Protein AF-J0JZV5-F1 (afdb_monomer)

pLDDT: mean 72.21, std 19.67, range [31.5, 96.5]

Radius of gyration: 32.38 Å; Cα contacts (8 Å, |Δi|>4): 146; chains: 1; bounding box: 65×42×89 Å

Organism: NCBI:txid992034

Mean predicted aligned error: 18.62 Å

Nearest PDB structures (foldseek):
  7ui9-assembly1_a  TM=7.003E-01  e=2.831E+00  Saccharomyces cerevisiae S288C
  7fik-assembly1_B  TM=2.482E-01  e=2.662E+00  Xenopus laevis

Foldseek 3Di:
DVVLLVDAQDWDQDDDDPQWTWIWHDHQFKIWIWTAGPVGNPDTDTDPLRIDGDDPPCSPDRDDPVVVPDPVVNVVSVVVRVVCVVVVVVVVVVVVVVVVVVVVVVVVVVVPDDDDLCPVLVVLVVVLVVLVVVQVVVCVVDVPDQRPRDRPSVVVVVVSVVVVVVVVVVVVVVVVPDDDDDDDPPPPPVVVVVVVVVVVVVVVVSVVPDDDDDDPDDDDPPPDPPPDDDDDDDD

Solvent-accessible surface area (backbone atoms only — not comparable to full-atom values): 14487 Å² total; per-residue (Å²): 112,76,77,62,75,74,44,73,78,42,80,36,81,72,51,77,55,97,67,23,36,33,32,35,39,29,52,90,56,35,39,38,38,30,41,15,45,68,92,42,73,88,46,72,46,66,50,79,82,44,56,50,68,62,64,85,92,52,84,88,56,86,66,64,62,81,79,71,64,47,66,70,61,49,52,52,45,51,50,54,47,61,70,46,41,64,61,52,49,54,54,49,52,54,52,50,50,56,47,52,53,49,51,54,53,50,49,50,56,55,70,70,47,73,78,63,93,57,48,68,36,54,51,28,43,53,52,39,51,52,51,51,52,53,40,51,56,46,40,75,76,33,86,84,59,74,78,82,87,73,63,54,27,61,56,45,48,52,51,55,53,50,51,55,52,52,52,55,56,50,50,60,65,57,46,79,65,75,79,90,83,92,75,93,68,85,69,59,69,65,55,53,59,51,50,55,53,49,53,51,50,53,55,49,48,72,74,54,86,68,83,82,89,82,80,93,73,87,76,81,83,82,84,74,83,83,81,86,82,82,90,87,78,92,131

Secondary structure (DSSP, 8-state):
-GGGGTSTT-EEEEEEETTEEEEEEE-SSEEEEEEEETT-TT--B--GGGEEE--GGGTTS---HHHH--HHHHHHHHHHHHHTHHHHHHHHHHHHHHHHHHHHHHHHHHHHSPPPTTHHHHHHHHHHHHHHHHHHHHHHH-TT-------HHHHHHHHHHHHHHHHHHHHHHHTTSS-------SSHHHHHHHHHHHHHHHHHHHHTT--------------------------

Sequence (235 aa):
MNDLFFNEERDCKLLEYKGFVVNAYKTKYQVEFSLSPKDNPNIAYSPSNMVYKNDTGNMLSSYNFCGEIKFDGFLKRLDNAITKLPEKIKELENSIETTKENIAKYTRLVEQKPSYPRLEYLQALKWDHKTLIDDLAKMSKDRDYKPVFNPKSKEVLKNLNAEKRASLENESKEQGVKGSTKSHDEIEPATEQVIEKEIEKGAEIIYSKEVATTNNIDYYENEQEVEINKSRGRR

Structure (mmCIF, N/CA/C/O backbone):
data_AF-J0JZV5-F1
#
_entry.id   AF-J0JZV5-F1
#
loop_
_atom_site.group_PDB
_atom_site.id
_atom_site.type_symbol
_atom_site.label_atom_id
_atom_site.label_alt_id
_atom_site.label_comp_id
_atom_site.label_asym_id
_atom_site.label_entity_id
_atom_site.label_seq_id
_atom_site.pdbx_PDB_ins_code
_atom_site.Cartn_x
_atom_site.Cartn_y
_atom_site.Cartn_z
_atom_site.occupancy
_atom_site.B_iso_or_equiv
_atom_site.auth_seq_id
_atom_site.auth_comp_id
_atom_site.auth_asym_id
_atom_site.auth_atom_id
_atom_site.pdbx_PDB_model_num
ATOM 1 N N . MET A 1 1 ? 5.774 4.968 -33.614 1.00 51.12 1 MET A N 1
ATOM 2 C CA . MET A 1 1 ? 5.899 6.262 -32.905 1.00 51.12 1 MET A CA 1
ATOM 3 C C . MET A 1 1 ? 4.720 7.166 -33.230 1.00 51.12 1 MET A C 1
ATOM 5 O O . MET A 1 1 ? 4.006 7.490 -32.301 1.00 51.12 1 MET A O 1
ATOM 9 N N . ASN A 1 2 ? 4.448 7.497 -34.500 1.00 46.22 2 ASN A N 1
ATOM 10 C CA . ASN A 1 2 ? 3.378 8.447 -34.853 1.00 46.22 2 ASN A CA 1
ATOM 11 C C . ASN A 1 2 ? 1.971 8.034 -34.362 1.00 46.22 2 ASN A C 1
ATOM 13 O O . ASN A 1 2 ? 1.321 8.845 -33.716 1.00 46.22 2 ASN A O 1
ATOM 17 N N . ASP A 1 3 ? 1.547 6.773 -34.529 1.00 51.00 3 ASP A N 1
ATOM 18 C CA . ASP A 1 3 ? 0.222 6.299 -34.060 1.00 51.00 3 ASP A CA 1
ATOM 19 C C . ASP A 1 3 ? 0.061 6.241 -32.530 1.00 51.00 3 ASP A C 1
ATOM 21 O O . ASP A 1 3 ? -1.054 6.253 -32.011 1.00 51.00 3 ASP A O 1
ATOM 25 N N . LEU A 1 4 ? 1.177 6.213 -31.793 1.00 53.88 4 LEU A N 1
ATOM 26 C CA . LEU A 1 4 ? 1.205 6.116 -30.331 1.00 53.88 4 LEU A CA 1
ATOM 27 C C . LEU A 1 4 ? 0.725 7.407 -29.652 1.00 53.88 4 LEU A C 1
ATOM 29 O O . LEU A 1 4 ? 0.294 7.387 -28.505 1.00 53.88 4 LEU A O 1
ATOM 33 N N . PHE A 1 5 ? 0.834 8.540 -30.352 1.00 55.34 5 PHE A N 1
ATOM 34 C CA . PHE A 1 5 ? 0.578 9.861 -29.782 1.00 55.34 5 PHE A CA 1
ATOM 35 C C . PHE A 1 5 ? -0.740 10.493 -30.244 1.00 55.34 5 PHE A C 1
ATOM 37 O O . PHE A 1 5 ? -1.052 11.590 -29.778 1.00 55.34 5 PHE A O 1
ATOM 44 N N . PHE A 1 6 ? -1.520 9.812 -31.092 1.00 53.03 6 PHE A N 1
ATOM 45 C CA . PHE A 1 6 ? -2.872 10.236 -31.486 1.00 53.03 6 PHE A CA 1
ATOM 46 C C . PHE A 1 6 ? -3.958 9.782 -30.505 1.00 53.03 6 PHE A C 1
ATOM 48 O O . PHE A 1 6 ? -4.991 10.433 -30.398 1.00 53.03 6 PHE A O 1
ATOM 55 N N . ASN A 1 7 ? -3.727 8.686 -29.779 1.00 55.22 7 ASN A N 1
ATOM 56 C CA . ASN A 1 7 ? -4.687 8.133 -28.831 1.00 55.22 7 ASN A CA 1
ATOM 57 C C . ASN A 1 7 ? -4.339 8.591 -27.411 1.00 55.22 7 ASN A C 1
ATOM 59 O O . ASN A 1 7 ? -3.344 8.150 -26.842 1.00 55.22 7 ASN A O 1
ATOM 63 N N . GLU A 1 8 ? -5.139 9.493 -26.849 1.00 60.31 8 GLU A N 1
ATOM 64 C CA . GLU A 1 8 ? -5.064 9.824 -25.424 1.00 60.31 8 GLU A CA 1
ATOM 65 C C . GLU A 1 8 ? -5.679 8.681 -24.602 1.00 60.31 8 GLU A C 1
ATOM 67 O O . GLU A 1 8 ? -6.644 8.050 -25.038 1.00 60.31 8 GLU A O 1
ATOM 72 N N . GLU A 1 9 ? -5.080 8.383 -23.444 1.00 64.19 9 GLU A N 1
ATOM 73 C CA . GLU A 1 9 ? -5.616 7.458 -22.431 1.00 64.19 9 GLU A CA 1
ATOM 74 C C . GLU A 1 9 ? -5.764 5.993 -22.884 1.00 64.19 9 GLU A C 1
ATOM 76 O O . GLU A 1 9 ? -6.596 5.246 -22.370 1.00 64.19 9 GLU A O 1
ATOM 81 N N . ARG A 1 10 ? -4.937 5.539 -23.837 1.00 66.12 10 ARG A N 1
ATOM 82 C CA . ARG A 1 10 ? -4.873 4.122 -24.232 1.00 66.12 10 ARG A CA 1
ATOM 83 C C . ARG A 1 10 ? -3.457 3.572 -24.184 1.00 66.12 10 ARG A C 1
ATOM 85 O O . ARG A 1 10 ? -2.537 4.164 -24.748 1.00 66.12 10 ARG A O 1
ATOM 92 N N . ASP A 1 11 ? -3.323 2.393 -23.582 1.00 71.25 11 ASP A N 1
ATOM 93 C CA . ASP A 1 11 ? -2.106 1.593 -23.663 1.00 71.25 11 ASP A CA 1
ATOM 94 C C . ASP A 1 11 ? -1.889 1.111 -25.093 1.00 71.25 11 ASP A C 1
ATOM 96 O O . ASP A 1 11 ? -2.704 0.387 -25.671 1.00 71.25 11 ASP A O 1
ATOM 100 N N . CYS A 1 12 ? -0.764 1.517 -25.671 1.00 76.25 12 CYS A N 1
ATOM 101 C CA . CYS A 1 12 ? -0.381 1.130 -27.017 1.00 76.25 12 CYS A CA 1
ATOM 102 C C . CYS A 1 12 ? 0.911 0.311 -26.969 1.00 76.25 12 CYS A C 1
ATOM 104 O O . CYS A 1 12 ? 1.934 0.771 -26.456 1.00 76.25 12 CYS A O 1
ATOM 106 N N . LYS A 1 13 ? 0.886 -0.893 -27.555 1.00 82.88 13 LYS A N 1
ATOM 107 C CA . LYS A 1 13 ? 2.096 -1.698 -27.768 1.00 82.88 13 LYS A CA 1
ATOM 108 C C . LYS A 1 13 ? 3.010 -0.968 -28.753 1.00 82.88 13 LYS A C 1
ATOM 110 O O . LYS A 1 13 ? 2.645 -0.779 -29.912 1.00 82.88 13 LYS A O 1
ATOM 115 N N . LEU A 1 14 ? 4.196 -0.571 -28.298 1.00 81.44 14 LEU A N 1
ATOM 116 C CA . LEU A 1 14 ? 5.166 0.166 -29.106 1.00 81.44 14 LEU A CA 1
ATOM 117 C C . LEU A 1 14 ? 6.061 -0.786 -29.901 1.00 81.44 14 LEU A C 1
ATOM 119 O O . LEU A 1 14 ? 6.149 -0.679 -31.122 1.00 81.44 14 LEU A O 1
ATOM 123 N N . LEU A 1 15 ? 6.771 -1.674 -29.201 1.00 86.81 15 LEU A N 1
ATOM 124 C CA . LEU A 1 15 ? 7.768 -2.572 -29.786 1.00 86.81 15 LEU A CA 1
ATOM 125 C C . LEU A 1 15 ? 8.106 -3.731 -28.844 1.00 86.81 15 LEU A C 1
ATOM 127 O O . LEU A 1 15 ? 7.761 -3.714 -27.665 1.00 86.81 15 LEU A O 1
ATOM 131 N N . GLU A 1 16 ? 8.810 -4.730 -29.369 1.00 89.19 16 GLU A N 1
ATOM 132 C CA . GLU A 1 16 ? 9.442 -5.783 -28.572 1.00 89.19 16 GLU A CA 1
ATOM 133 C C . GLU A 1 16 ? 10.950 -5.524 -28.497 1.00 89.19 16 GLU A C 1
ATOM 135 O O . GLU A 1 16 ? 11.592 -5.286 -29.521 1.00 89.19 16 GLU A O 1
ATOM 140 N N . TYR A 1 17 ? 11.525 -5.559 -27.295 1.00 88.25 17 TYR A N 1
ATOM 141 C CA . TYR A 1 17 ? 12.947 -5.311 -27.066 1.00 88.25 17 TYR A CA 1
ATOM 142 C C . TYR A 1 17 ? 13.497 -6.230 -25.980 1.00 88.25 17 TYR A C 1
ATOM 144 O O . TYR A 1 17 ? 12.989 -6.256 -24.862 1.00 88.25 17 TYR A O 1
ATOM 152 N N . LYS A 1 18 ? 14.550 -6.991 -26.313 1.00 87.25 18 LYS A N 1
ATOM 153 C CA . LYS A 1 18 ? 15.258 -7.906 -25.395 1.00 87.25 18 LYS A CA 1
ATOM 154 C C . LYS A 1 18 ? 14.325 -8.805 -24.555 1.00 87.25 18 LYS A C 1
ATOM 156 O O . LYS A 1 18 ? 14.550 -8.996 -23.368 1.00 87.25 18 LYS A O 1
ATOM 161 N N . GLY A 1 19 ? 13.274 -9.352 -25.174 1.00 86.50 19 GLY A N 1
ATOM 162 C CA . GLY A 1 19 ? 12.312 -10.247 -24.508 1.00 86.50 19 GLY A CA 1
ATOM 163 C C . GLY A 1 19 ? 11.170 -9.545 -23.760 1.00 86.50 19 GLY A C 1
ATOM 164 O O . GLY A 1 19 ? 10.297 -10.219 -23.216 1.00 86.50 19 GLY A O 1
ATOM 165 N N . PHE A 1 20 ? 11.128 -8.211 -23.781 1.00 89.88 20 PHE A N 1
ATOM 166 C CA . PHE A 1 20 ? 10.047 -7.411 -23.212 1.00 89.88 20 PHE A CA 1
ATOM 167 C C . PHE A 1 20 ? 9.168 -6.805 -24.302 1.00 89.88 20 PHE A C 1
ATOM 169 O O . PHE A 1 20 ? 9.652 -6.339 -25.334 1.00 89.88 20 PHE A O 1
ATOM 176 N N . VAL A 1 21 ? 7.866 -6.776 -24.049 1.00 90.44 21 VAL A N 1
ATOM 177 C CA . VAL A 1 21 ? 6.896 -5.949 -24.756 1.00 90.44 21 VAL A CA 1
ATOM 178 C C . VAL A 1 21 ? 6.900 -4.574 -24.099 1.00 90.44 21 VAL A C 1
ATOM 180 O O . VAL A 1 21 ? 6.665 -4.453 -22.899 1.00 90.44 21 VAL A O 1
ATOM 183 N N . VAL A 1 22 ? 7.191 -3.543 -24.885 1.00 89.56 22 VAL A N 1
ATOM 184 C CA . VAL A 1 22 ? 7.197 -2.154 -24.431 1.00 89.56 22 VAL A CA 1
ATOM 185 C C . VAL A 1 22 ? 5.843 -1.552 -24.756 1.00 89.56 22 VAL A C 1
ATOM 187 O O . VAL A 1 22 ? 5.496 -1.409 -25.932 1.00 89.56 22 VAL A O 1
ATOM 190 N N . ASN A 1 23 ? 5.094 -1.192 -23.724 1.00 88.38 23 ASN A N 1
ATOM 191 C CA . ASN A 1 23 ? 3.838 -0.472 -23.855 1.00 88.38 23 ASN A CA 1
ATOM 192 C C . ASN A 1 23 ? 4.061 0.995 -23.510 1.00 88.38 23 ASN A C 1
ATOM 194 O O . ASN A 1 23 ? 4.975 1.343 -22.761 1.00 88.38 23 ASN A O 1
ATOM 198 N N . ALA A 1 24 ? 3.237 1.858 -24.082 1.00 86.56 24 ALA A N 1
ATOM 199 C CA . ALA A 1 24 ? 3.229 3.267 -23.755 1.00 86.56 24 ALA A CA 1
ATOM 200 C C . ALA A 1 24 ? 1.826 3.699 -23.373 1.00 86.56 24 ALA A C 1
ATOM 202 O O . ALA A 1 2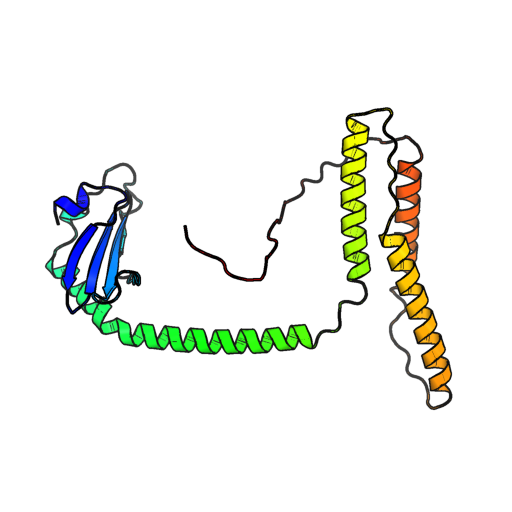4 ? 0.866 3.399 -24.085 1.00 86.56 24 ALA A O 1
ATOM 203 N N . TYR A 1 25 ? 1.757 4.462 -22.294 1.00 84.94 25 TYR A N 1
ATOM 204 C CA . TYR A 1 25 ? 0.561 5.125 -21.832 1.00 84.94 25 TYR A CA 1
ATOM 205 C C . TYR A 1 25 ? 0.757 6.632 -21.952 1.00 84.94 25 TYR A C 1
ATOM 207 O O . TYR A 1 25 ? 1.671 7.214 -21.355 1.00 84.94 25 TYR A O 1
ATOM 215 N N . LYS A 1 26 ? -0.094 7.277 -22.749 1.00 81.81 26 LYS A N 1
ATOM 216 C CA . LYS A 1 26 ? -0.084 8.727 -22.926 1.00 81.81 26 LYS A CA 1
ATOM 217 C C . LYS A 1 26 ? -1.255 9.343 -22.178 1.00 81.81 26 LYS A C 1
ATOM 219 O O . LYS A 1 26 ? -2.413 9.041 -22.450 1.00 81.81 26 LYS A O 1
ATOM 224 N N . THR A 1 27 ? -0.938 10.299 -21.322 1.00 78.38 27 THR A N 1
ATOM 225 C CA . THR A 1 27 ? -1.899 11.255 -20.769 1.00 78.38 27 THR A CA 1
ATOM 226 C C . THR A 1 27 ? -1.669 12.632 -21.385 1.00 78.38 27 THR A C 1
ATOM 228 O O . THR A 1 27 ? -0.679 12.869 -22.083 1.00 78.38 27 THR A O 1
ATOM 231 N N . LYS A 1 28 ? -2.545 13.584 -21.058 1.00 74.62 28 LYS A N 1
ATOM 232 C CA . LYS A 1 28 ? -2.377 14.994 -21.426 1.00 74.62 28 LYS A CA 1
ATOM 233 C C . LYS A 1 28 ? -1.048 15.602 -20.944 1.00 74.62 28 LYS A C 1
ATOM 235 O O . LYS A 1 28 ? -0.525 16.511 -21.584 1.00 74.62 28 LYS A O 1
ATOM 240 N N . TYR A 1 29 ? -0.501 15.115 -19.827 1.00 79.25 29 TYR A N 1
ATOM 241 C CA . TYR A 1 29 ? 0.636 15.746 -19.143 1.00 79.25 29 TYR A CA 1
ATOM 242 C C . TYR A 1 29 ? 1.914 14.913 -19.144 1.00 79.25 29 TYR A C 1
ATOM 244 O O . TYR A 1 29 ? 2.990 15.452 -18.893 1.00 79.25 29 TYR A O 1
ATOM 252 N N . GLN A 1 30 ? 1.822 13.613 -19.410 1.00 84.50 30 GLN A N 1
ATOM 253 C CA . GLN A 1 30 ? 2.975 12.724 -19.390 1.00 84.50 30 GLN A CA 1
ATOM 254 C C . GLN A 1 30 ? 2.806 11.525 -20.317 1.00 84.50 30 GLN A C 1
ATOM 256 O O . GLN A 1 30 ? 1.690 11.060 -20.560 1.00 84.50 30 GLN A O 1
ATOM 261 N N . VAL A 1 31 ? 3.938 11.001 -20.769 1.00 85.56 31 VAL A N 1
ATOM 262 C CA . VAL A 1 31 ? 4.058 9.716 -21.452 1.00 85.56 31 VAL A CA 1
ATOM 263 C C . VAL A 1 31 ? 4.884 8.802 -20.565 1.00 85.56 31 VAL A C 1
ATOM 265 O O . VAL A 1 31 ? 6.017 9.126 -20.205 1.00 85.56 31 VAL A O 1
ATOM 268 N N . GLU A 1 32 ? 4.312 7.661 -20.223 1.00 89.25 32 GLU A N 1
ATOM 269 C CA . GLU A 1 32 ? 4.954 6.621 -19.434 1.00 89.25 32 GLU A CA 1
ATOM 270 C C . GLU A 1 32 ? 5.126 5.375 -20.292 1.00 89.25 32 GLU A C 1
ATOM 272 O O . GLU A 1 32 ? 4.222 4.999 -21.038 1.00 89.25 32 GLU A O 1
ATOM 277 N N . PHE A 1 33 ? 6.291 4.738 -20.199 1.00 90.25 33 PHE A N 1
ATOM 278 C CA . PHE A 1 33 ? 6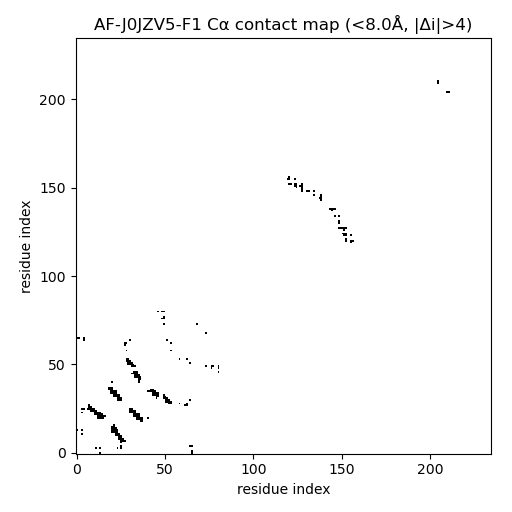.527 3.456 -20.849 1.00 90.25 33 PHE A CA 1
ATOM 279 C C . PHE A 1 33 ? 6.661 2.354 -19.808 1.00 90.25 33 PHE A C 1
ATOM 281 O O . PHE A 1 33 ? 7.437 2.476 -18.858 1.00 90.25 33 PH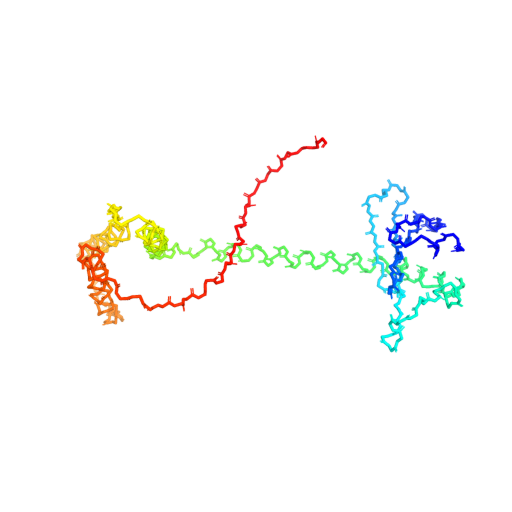E A O 1
ATOM 288 N N . SER A 1 34 ? 5.950 1.257 -20.039 1.00 90.25 34 SER A N 1
ATOM 289 C CA . SER A 1 34 ? 5.995 0.057 -19.218 1.00 90.25 34 SER A CA 1
ATOM 290 C C . SER A 1 34 ? 6.576 -1.119 -20.002 1.00 90.25 34 SER A C 1
ATOM 292 O O . SER A 1 34 ? 6.514 -1.193 -21.232 1.00 90.25 34 SER A O 1
ATOM 294 N N . LEU A 1 35 ? 7.208 -2.026 -19.270 1.00 91.06 35 LEU A N 1
ATOM 295 C CA . LEU A 1 35 ? 7.889 -3.213 -19.760 1.00 91.06 35 LEU A CA 1
ATOM 296 C C . LEU A 1 35 ? 7.146 -4.437 -19.241 1.00 91.06 35 LEU A C 1
ATOM 298 O O . LEU A 1 35 ? 7.059 -4.645 -18.031 1.00 91.06 35 LEU A O 1
ATOM 302 N N . SER A 1 36 ? 6.663 -5.272 -20.149 1.00 89.88 36 SER A N 1
ATOM 303 C CA . SER A 1 36 ? 6.011 -6.532 -19.807 1.00 89.88 36 SER A CA 1
ATOM 304 C C . SER A 1 36 ? 6.805 -7.703 -20.369 1.00 89.88 36 SER A C 1
ATOM 306 O O . SER A 1 36 ? 7.157 -7.672 -21.550 1.00 89.88 36 SER A O 1
ATOM 308 N N . PRO A 1 37 ? 7.122 -8.744 -19.582 1.00 89.06 37 PRO A N 1
ATOM 309 C CA . PRO A 1 37 ? 7.733 -9.953 -20.119 1.00 89.06 37 PRO A CA 1
ATOM 310 C C . PRO A 1 37 ? 6.857 -10.538 -21.229 1.00 89.06 37 PRO A C 1
ATOM 312 O O . PRO A 1 37 ? 5.639 -10.632 -21.072 1.00 89.06 37 PRO A O 1
ATOM 315 N N . LYS A 1 38 ? 7.460 -10.962 -22.343 1.00 85.56 38 LYS A N 1
ATOM 316 C CA . LYS A 1 38 ? 6.712 -11.540 -23.471 1.00 85.56 38 LYS A CA 1
ATOM 317 C C . LYS A 1 38 ? 5.869 -12.752 -23.063 1.00 85.56 38 LYS A C 1
ATOM 319 O O . LYS A 1 38 ? 4.763 -12.925 -23.568 1.00 85.56 38 LYS A O 1
ATOM 324 N N . ASP A 1 39 ? 6.376 -13.535 -22.116 1.00 86.56 39 ASP A N 1
ATOM 325 C CA . ASP A 1 39 ? 5.726 -14.752 -21.626 1.00 86.56 39 ASP A CA 1
ATOM 326 C C . ASP A 1 39 ? 4.601 -14.467 -20.620 1.00 86.56 39 ASP A C 1
ATOM 328 O O . ASP A 1 39 ? 3.757 -15.327 -20.370 1.00 86.56 39 ASP A O 1
ATOM 332 N N . ASN A 1 40 ? 4.572 -13.267 -20.030 1.00 82.69 40 ASN A N 1
ATOM 333 C CA . ASN A 1 40 ? 3.564 -12.890 -19.048 1.00 82.69 40 ASN A CA 1
ATOM 334 C C . ASN A 1 40 ? 3.166 -11.410 -19.190 1.00 82.69 40 ASN A C 1
ATOM 336 O O . ASN A 1 40 ? 3.685 -10.555 -18.467 1.00 82.69 40 ASN A O 1
ATOM 340 N N . PRO A 1 41 ? 2.208 -11.101 -20.082 1.00 77.44 41 PRO A N 1
ATOM 341 C CA . PRO A 1 41 ? 1.791 -9.727 -20.352 1.00 77.44 41 PRO A CA 1
ATOM 342 C C . PRO A 1 41 ? 1.053 -9.065 -19.179 1.00 77.44 41 PRO A C 1
ATOM 344 O O . PRO A 1 41 ? 0.868 -7.854 -19.192 1.00 77.44 41 PRO A O 1
ATOM 347 N N . ASN A 1 42 ? 0.644 -9.828 -18.158 1.00 82.00 42 ASN A N 1
ATOM 348 C CA . ASN A 1 42 ? -0.058 -9.289 -16.989 1.00 82.00 42 ASN A CA 1
ATOM 349 C C . ASN A 1 42 ? 0.886 -8.616 -15.985 1.00 82.00 42 ASN A C 1
ATOM 351 O O . ASN A 1 42 ? 0.427 -7.942 -15.066 1.00 82.00 42 ASN A O 1
ATOM 355 N N . ILE A 1 43 ? 2.197 -8.826 -16.124 1.00 83.00 43 ILE A N 1
ATOM 356 C CA . ILE A 1 43 ? 3.202 -8.164 -15.300 1.00 83.00 43 ILE A CA 1
ATOM 357 C C . ILE A 1 43 ? 3.692 -6.952 -16.081 1.00 83.00 43 ILE A C 1
ATOM 359 O O . ILE A 1 43 ? 4.252 -7.090 -17.166 1.00 83.00 43 ILE A O 1
ATOM 363 N N . ALA A 1 44 ? 3.480 -5.764 -15.525 1.00 86.19 44 ALA A N 1
ATOM 364 C CA . ALA A 1 44 ? 3.986 -4.517 -16.072 1.00 86.19 44 ALA A CA 1
ATOM 365 C C . ALA A 1 44 ? 4.971 -3.897 -15.082 1.00 86.19 44 ALA A C 1
ATOM 367 O O . ALA A 1 44 ? 4.656 -3.682 -13.912 1.00 86.19 44 ALA A O 1
ATOM 368 N N . TYR A 1 45 ? 6.178 -3.624 -15.560 1.00 87.94 45 TYR A N 1
ATOM 369 C CA . TYR A 1 45 ? 7.192 -2.876 -14.841 1.00 87.94 45 TYR A CA 1
ATOM 370 C C . TYR A 1 45 ? 7.335 -1.496 -15.476 1.00 87.94 45 TYR A C 1
ATOM 372 O O . TYR A 1 45 ? 7.718 -1.392 -16.638 1.00 87.94 45 TYR A O 1
ATOM 380 N N . SER A 1 46 ? 7.051 -0.441 -14.717 1.00 89.25 46 SER A N 1
ATOM 381 C CA . SER A 1 46 ? 7.218 0.946 -15.159 1.00 89.25 46 SER A CA 1
ATOM 382 C C . SER A 1 46 ? 8.510 1.543 -14.593 1.00 89.25 46 SER A C 1
ATOM 384 O O . SER A 1 46 ? 8.530 2.005 -13.448 1.00 89.25 46 SER A O 1
ATOM 386 N N . PRO A 1 47 ? 9.626 1.524 -15.339 1.00 87.94 47 PRO A N 1
ATOM 387 C CA . PRO A 1 47 ? 10.868 2.124 -14.875 1.00 87.94 47 PRO A CA 1
ATOM 388 C C . PRO A 1 47 ? 10.770 3.655 -14.816 1.00 87.94 47 PRO A C 1
ATOM 390 O O . PRO A 1 47 ? 10.363 4.321 -15.768 1.00 87.94 47 PRO A O 1
ATOM 393 N N . SER A 1 48 ? 11.230 4.242 -13.709 1.00 87.25 48 SER A N 1
ATOM 394 C CA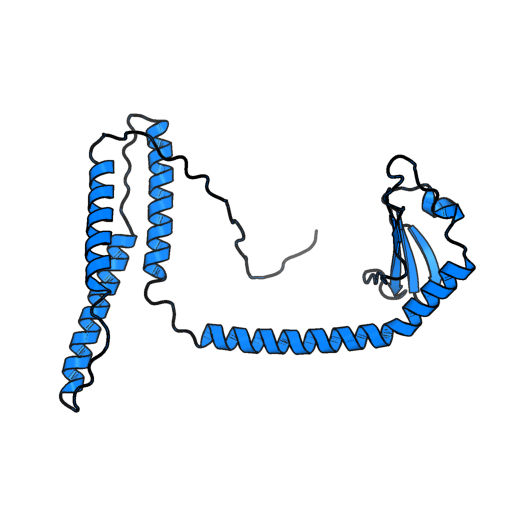 . SER A 1 48 ? 11.120 5.685 -13.445 1.00 87.25 48 SER A CA 1
ATOM 395 C C . SER A 1 48 ? 11.841 6.571 -14.468 1.00 87.25 48 SER A C 1
ATOM 397 O O . SER A 1 48 ? 11.441 7.710 -14.699 1.00 87.25 48 SER A O 1
ATOM 399 N N . ASN A 1 49 ? 12.892 6.063 -15.117 1.00 88.25 49 ASN A N 1
ATOM 400 C CA . ASN A 1 49 ? 13.644 6.785 -16.146 1.00 88.25 49 ASN A CA 1
ATOM 401 C C . ASN A 1 49 ? 12.955 6.803 -17.527 1.00 88.25 49 ASN A C 1
ATOM 403 O O . ASN A 1 49 ? 13.481 7.441 -18.449 1.00 88.25 49 ASN A O 1
ATOM 407 N N . MET A 1 50 ? 11.804 6.136 -17.657 1.00 89.06 50 MET A N 1
ATOM 408 C CA . MET A 1 50 ? 10.972 6.073 -18.861 1.00 89.06 50 MET A CA 1
ATOM 409 C C . MET A 1 50 ? 9.648 6.834 -18.695 1.00 89.06 50 MET A C 1
ATOM 411 O O . MET A 1 50 ? 8.649 6.513 -19.334 1.00 89.06 50 MET A O 1
ATOM 415 N N . VAL A 1 51 ? 9.642 7.862 -17.846 1.00 88.50 51 VAL A N 1
ATOM 416 C CA . VAL A 1 51 ? 8.533 8.811 -17.724 1.00 88.50 51 VAL A CA 1
ATOM 417 C C . VAL A 1 51 ? 8.972 10.154 -18.297 1.00 88.50 51 VAL A C 1
ATOM 419 O O . VAL A 1 51 ? 9.986 10.720 -17.882 1.00 88.50 51 VAL A O 1
ATOM 422 N N . TYR A 1 52 ? 8.200 10.667 -19.248 1.00 85.38 52 TYR A N 1
ATOM 423 C CA . TYR A 1 52 ? 8.388 11.975 -19.866 1.00 85.38 52 TYR A CA 1
ATOM 424 C C . TYR A 1 52 ? 7.224 12.864 -19.454 1.00 85.38 52 TYR A C 1
ATOM 426 O O . TYR A 1 52 ? 6.075 12.530 -19.723 1.00 85.38 52 TYR A O 1
ATOM 434 N N . LYS A 1 53 ? 7.508 13.981 -18.789 1.00 84.38 53 LYS A N 1
ATOM 435 C CA . LYS A 1 53 ? 6.492 14.911 -18.285 1.00 84.38 53 LYS A CA 1
ATOM 436 C C . LYS A 1 53 ? 6.584 16.225 -19.045 1.00 84.38 53 LYS A C 1
ATOM 438 O O . LYS A 1 53 ? 7.685 16.645 -19.385 1.00 84.38 53 LYS A O 1
ATOM 443 N N . ASN A 1 54 ? 5.438 16.847 -19.301 1.00 75.19 54 ASN A N 1
ATOM 444 C CA . ASN A 1 54 ? 5.382 18.223 -19.773 1.00 75.19 54 ASN A CA 1
ATOM 445 C C . ASN A 1 54 ? 5.828 19.152 -18.633 1.00 75.19 54 ASN A C 1
ATOM 447 O O . ASN A 1 54 ? 5.445 18.945 -17.478 1.00 75.19 54 ASN A O 1
ATOM 451 N N . ASP A 1 55 ? 6.642 20.150 -18.957 1.00 65.88 55 ASP A N 1
ATOM 452 C CA . ASP A 1 55 ? 7.133 21.111 -17.980 1.00 65.88 55 ASP A CA 1
ATOM 453 C C . ASP A 1 55 ? 5.974 21.997 -17.489 1.00 65.88 55 ASP A C 1
ATOM 455 O O . ASP A 1 55 ? 5.145 22.486 -18.266 1.00 65.88 55 ASP A O 1
ATOM 459 N N . THR A 1 56 ? 5.880 22.196 -16.174 1.00 57.69 56 THR A N 1
ATOM 460 C CA . THR A 1 56 ? 4.711 22.791 -15.492 1.00 57.69 56 THR A CA 1
ATOM 461 C C . THR A 1 56 ? 4.412 24.241 -15.891 1.00 57.69 56 THR A C 1
ATOM 463 O O . THR A 1 56 ? 3.326 24.739 -15.602 1.00 57.69 56 THR A O 1
ATOM 466 N N . GLY A 1 57 ? 5.324 24.915 -16.600 1.00 60.59 57 GLY A N 1
ATOM 467 C CA . GLY A 1 57 ? 5.152 26.289 -17.077 1.00 60.59 57 GLY A CA 1
ATOM 468 C C . GLY A 1 57 ? 4.178 26.465 -18.249 1.00 60.59 57 GLY A C 1
ATOM 469 O O . GLY A 1 57 ? 3.793 27.596 -18.531 1.00 60.59 57 GLY A O 1
ATOM 470 N N . ASN A 1 58 ? 3.762 25.390 -18.935 1.00 56.69 58 ASN A N 1
ATOM 471 C CA . ASN A 1 58 ? 2.966 25.497 -20.166 1.00 56.69 58 ASN A CA 1
ATOM 472 C C . ASN A 1 58 ? 1.801 24.484 -20.235 1.00 56.69 58 ASN A C 1
ATOM 474 O O . ASN A 1 58 ? 1.607 23.782 -21.228 1.00 56.69 58 ASN A O 1
ATOM 478 N N . MET A 1 59 ? 0.989 24.423 -19.169 1.00 55.00 59 MET A N 1
ATOM 479 C CA . MET A 1 59 ? -0.159 23.500 -19.021 1.00 55.00 59 MET A 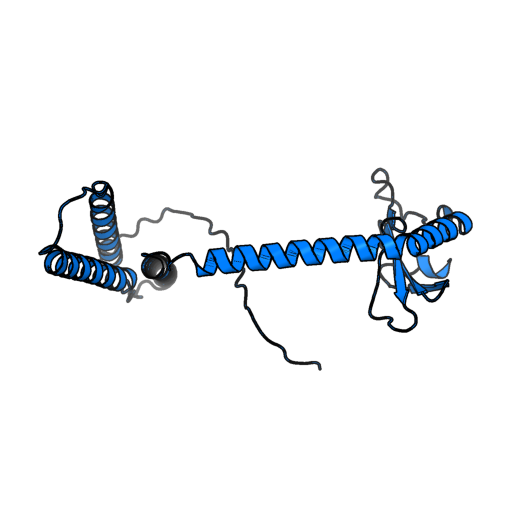CA 1
ATOM 480 C C . MET A 1 59 ? -1.298 23.689 -20.048 1.00 55.00 59 MET A C 1
ATOM 482 O O . MET A 1 59 ? -2.219 22.871 -20.097 1.00 55.00 59 MET A O 1
ATOM 486 N N . LEU A 1 60 ? -1.267 24.762 -20.847 1.00 54.81 60 LEU A N 1
ATOM 487 C CA . LEU A 1 60 ? -2.346 25.147 -21.767 1.00 54.81 60 LEU A CA 1
ATOM 488 C C . LEU A 1 60 ? -2.163 24.643 -23.207 1.00 54.81 60 LEU A C 1
ATOM 490 O O . LEU A 1 60 ? -3.108 24.725 -23.987 1.00 54.81 60 LEU A O 1
ATOM 494 N N . SER A 1 61 ? -0.996 24.099 -23.567 1.00 55.09 61 SER A N 1
ATOM 495 C CA . SER A 1 61 ? -0.755 23.546 -24.908 1.00 55.09 61 SER A CA 1
ATOM 496 C C . SER A 1 61 ? -0.626 22.024 -24.879 1.00 55.09 61 SER A C 1
ATOM 498 O O . SER A 1 61 ? -0.063 21.446 -23.949 1.00 55.09 61 SER A O 1
ATOM 500 N N . SER A 1 62 ? -1.171 21.359 -25.902 1.00 56.84 62 SER A N 1
ATOM 501 C CA . SER A 1 62 ? -0.976 19.926 -26.130 1.00 56.84 62 SER A CA 1
ATOM 502 C C . SER A 1 62 ? 0.501 19.675 -26.441 1.00 56.84 62 SER A C 1
ATOM 504 O O . SER A 1 62 ? 0.953 19.899 -27.566 1.00 56.84 62 SER A O 1
ATOM 506 N N . TYR A 1 63 ? 1.266 19.267 -25.432 1.00 60.16 63 TYR A N 1
ATOM 507 C CA . TYR A 1 63 ? 2.700 19.041 -25.561 1.00 60.16 63 TYR A CA 1
ATOM 508 C C . TYR A 1 63 ? 3.004 17.979 -26.618 1.00 60.16 63 TYR A C 1
ATOM 510 O O . TYR A 1 63 ? 2.469 16.865 -26.579 1.00 60.16 63 TYR A O 1
ATOM 518 N N . ASN A 1 64 ? 3.878 18.310 -27.569 1.00 65.50 64 ASN A N 1
ATOM 519 C CA . ASN A 1 64 ? 4.247 17.391 -28.636 1.00 65.50 64 ASN A CA 1
ATOM 520 C C . ASN A 1 64 ? 5.422 16.496 -28.215 1.00 65.50 64 ASN A C 1
ATOM 522 O O . ASN A 1 64 ? 6.554 16.675 -28.667 1.00 65.50 64 ASN A O 1
ATOM 526 N N . PHE A 1 65 ? 5.134 15.484 -27.390 1.00 68.44 65 PHE A N 1
ATOM 527 C CA . PHE A 1 65 ? 6.117 14.480 -26.954 1.00 68.44 65 PHE A CA 1
ATOM 528 C C . PHE A 1 65 ? 6.859 13.800 -28.123 1.00 68.44 65 PHE A C 1
ATOM 530 O O . PHE A 1 65 ? 8.003 13.372 -27.968 1.00 68.44 65 PHE A O 1
ATOM 537 N N . CYS A 1 66 ? 6.244 13.733 -29.311 1.00 59.91 66 CYS A N 1
ATOM 538 C CA . CYS A 1 66 ? 6.823 13.095 -30.494 1.00 59.91 66 CYS A CA 1
ATOM 539 C C . CYS A 1 66 ? 8.043 13.850 -31.058 1.00 59.91 66 CYS A C 1
ATOM 541 O O . CYS A 1 66 ? 8.889 13.234 -31.704 1.00 59.91 66 CYS A O 1
ATOM 543 N N . GLY A 1 67 ? 8.148 15.163 -30.824 1.00 63.78 67 GLY A N 1
ATOM 544 C CA . GLY A 1 67 ? 9.281 15.971 -31.290 1.00 63.78 67 GLY A CA 1
ATOM 545 C C . GLY A 1 67 ? 10.524 15.860 -30.404 1.00 63.78 67 GLY A C 1
ATOM 546 O O . GLY A 1 67 ? 11.645 16.023 -30.884 1.00 63.78 67 GLY A O 1
ATOM 547 N N . GLU A 1 68 ? 10.343 15.555 -29.119 1.00 69.19 68 GLU A N 1
ATOM 548 C CA . GLU A 1 68 ? 11.427 15.603 -28.132 1.00 69.19 68 GLU A CA 1
ATOM 549 C C . GLU A 1 68 ? 12.007 14.237 -27.776 1.00 69.19 68 GLU A C 1
ATOM 551 O O . GLU A 1 68 ? 13.203 14.124 -27.481 1.00 69.19 68 GLU A O 1
ATOM 556 N N . ILE A 1 69 ? 11.197 13.176 -27.830 1.00 78.25 69 ILE A N 1
ATOM 557 C CA . ILE A 1 69 ? 11.674 11.818 -27.566 1.00 78.25 69 ILE A CA 1
ATOM 558 C C . ILE A 1 69 ? 12.463 11.327 -28.785 1.00 78.25 69 ILE A C 1
ATOM 560 O O . ILE A 1 69 ? 11.951 10.654 -29.680 1.00 78.25 69 ILE A O 1
ATOM 564 N N . LYS A 1 70 ? 13.760 11.646 -28.811 1.00 83.75 70 LYS A N 1
ATOM 565 C CA . LYS A 1 70 ? 14.698 11.083 -29.788 1.00 83.75 70 LYS A CA 1
ATOM 566 C C . LYS A 1 70 ? 14.792 9.572 -29.592 1.00 83.75 70 LYS A C 1
ATOM 568 O O . LYS A 1 70 ? 15.098 9.107 -28.494 1.00 83.75 70 LYS A O 1
ATOM 573 N N . PHE A 1 71 ? 14.607 8.816 -30.672 1.00 83.75 71 PHE A N 1
ATOM 574 C CA . PHE A 1 71 ? 14.588 7.351 -30.633 1.00 83.75 71 PHE A CA 1
ATOM 575 C C . PHE A 1 71 ? 15.875 6.735 -30.051 1.00 83.75 71 PHE A C 1
ATOM 577 O O . PHE A 1 71 ? 15.794 5.846 -29.210 1.00 83.75 71 PHE A O 1
ATOM 584 N N . ASP A 1 72 ? 17.055 7.254 -30.409 1.00 86.94 72 ASP A N 1
ATOM 585 C CA . ASP A 1 72 ? 18.337 6.798 -29.837 1.00 86.94 72 ASP A CA 1
ATOM 586 C C . ASP A 1 72 ? 18.409 7.023 -28.315 1.00 86.94 72 ASP A C 1
ATOM 588 O O . ASP A 1 72 ? 18.804 6.143 -27.551 1.00 86.94 72 ASP A O 1
ATOM 592 N N . GLY A 1 73 ? 17.954 8.190 -27.849 1.00 87.81 73 GLY A N 1
ATOM 593 C CA . GLY A 1 73 ? 17.899 8.503 -26.421 1.00 87.81 73 GLY A CA 1
ATOM 594 C C . GLY A 1 73 ? 16.908 7.615 -25.667 1.00 87.81 73 GLY A C 1
ATOM 595 O O . GLY A 1 73 ? 17.195 7.177 -24.553 1.00 87.81 73 GLY A O 1
ATOM 596 N N . PHE A 1 74 ? 15.765 7.318 -26.288 1.00 88.88 74 PHE A N 1
ATOM 597 C CA . PHE A 1 74 ? 14.781 6.373 -25.771 1.00 88.88 74 PHE A CA 1
ATOM 598 C C . PHE A 1 74 ? 15.371 4.966 -25.631 1.00 88.88 74 PHE A C 1
ATOM 600 O O . PHE A 1 74 ? 15.310 4.397 -24.544 1.00 88.88 74 PHE A O 1
ATOM 607 N N . LEU A 1 75 ? 16.017 4.434 -26.676 1.00 90.00 75 LEU A N 1
ATOM 608 C CA . LEU A 1 75 ? 16.642 3.110 -26.624 1.00 90.00 75 LEU A CA 1
ATOM 609 C C . LEU A 1 75 ? 17.725 3.028 -25.546 1.00 90.00 75 LEU A C 1
ATOM 611 O O . LEU A 1 75 ? 17.765 2.047 -24.813 1.00 90.00 75 LEU A O 1
ATOM 615 N N . LYS A 1 76 ? 18.550 4.068 -25.378 1.00 91.69 76 LYS A N 1
ATOM 616 C CA . LYS A 1 76 ? 19.551 4.127 -24.297 1.00 91.69 76 LYS A CA 1
ATOM 617 C C . LYS A 1 76 ? 18.917 4.099 -22.907 1.00 91.69 76 LYS A C 1
ATOM 619 O O . LYS A 1 76 ? 19.408 3.406 -22.019 1.00 91.69 76 LYS A O 1
ATOM 624 N N . ARG A 1 77 ? 17.828 4.845 -22.690 1.00 90.81 77 ARG A N 1
ATOM 625 C CA . ARG A 1 77 ? 17.091 4.824 -21.411 1.00 90.81 77 ARG A CA 1
ATOM 626 C C . ARG A 1 77 ? 16.454 3.464 -21.155 1.00 90.81 77 ARG A C 1
ATOM 628 O O . ARG A 1 77 ? 16.518 2.978 -20.028 1.00 90.81 77 ARG A O 1
ATOM 635 N N . LEU A 1 78 ? 15.904 2.852 -22.196 1.00 91.00 78 LEU A N 1
ATOM 636 C CA . LEU A 1 78 ? 15.305 1.529 -22.132 1.00 91.00 78 LEU A CA 1
ATOM 637 C C . LEU A 1 78 ? 16.358 0.463 -21.812 1.00 91.00 78 LEU A C 1
ATOM 639 O O . LEU A 1 78 ? 16.147 -0.369 -20.934 1.00 91.00 78 LEU A O 1
ATOM 643 N N . ASP A 1 79 ? 17.525 0.536 -22.448 1.00 92.56 79 ASP A N 1
ATOM 644 C CA . ASP A 1 79 ? 18.640 -0.368 -22.176 1.00 92.56 79 ASP A CA 1
ATOM 645 C C . ASP A 1 79 ? 19.133 -0.234 -20.733 1.00 92.56 79 ASP A C 1
ATOM 647 O O . ASP A 1 79 ? 19.282 -1.228 -20.027 1.00 92.56 79 ASP A O 1
ATOM 651 N N . ASN A 1 80 ? 19.281 1.003 -20.256 1.00 92.75 80 ASN A N 1
ATOM 652 C CA . ASN A 1 80 ? 19.623 1.295 -18.865 1.00 92.75 80 ASN A CA 1
ATOM 653 C C . ASN A 1 80 ? 18.566 0.794 -17.867 1.00 92.75 80 ASN A C 1
ATOM 655 O O . ASN A 1 80 ? 18.916 0.412 -16.753 1.00 92.75 80 ASN A O 1
ATOM 659 N N . ALA A 1 81 ? 17.282 0.809 -18.235 1.00 91.31 81 ALA A N 1
ATOM 660 C CA . ALA A 1 81 ? 16.214 0.287 -17.386 1.00 91.31 81 ALA A CA 1
ATOM 661 C C . ALA A 1 81 ? 16.301 -1.241 -17.265 1.00 91.31 81 ALA A C 1
ATOM 663 O O . ALA A 1 81 ? 16.214 -1.779 -16.164 1.00 91.31 81 ALA A O 1
ATOM 664 N N . ILE A 1 82 ? 16.530 -1.933 -18.385 1.00 91.00 82 ILE A N 1
ATOM 665 C CA . ILE A 1 82 ? 16.649 -3.396 -18.414 1.00 91.00 82 ILE A CA 1
ATOM 666 C C . ILE A 1 82 ? 17.925 -3.860 -17.704 1.00 91.00 82 ILE A C 1
ATOM 668 O O . ILE A 1 82 ? 17.879 -4.817 -16.937 1.00 91.00 82 ILE A O 1
ATOM 672 N N . THR A 1 83 ? 19.059 -3.185 -17.904 1.00 92.00 83 THR A N 1
ATOM 673 C CA . THR A 1 83 ? 20.330 -3.575 -17.267 1.00 92.00 83 THR A CA 1
ATOM 674 C C . THR A 1 83 ? 20.315 -3.396 -15.750 1.00 92.00 83 THR A C 1
ATOM 676 O O . THR A 1 83 ? 20.907 -4.209 -15.048 1.00 92.00 83 THR A O 1
ATOM 679 N N . LYS A 1 84 ? 19.598 -2.390 -15.232 1.00 92.69 84 LYS A N 1
ATOM 680 C CA . LYS A 1 84 ? 19.427 -2.152 -13.785 1.00 92.69 84 LYS A CA 1
ATOM 681 C C . LYS A 1 84 ? 18.306 -2.973 -13.145 1.00 92.69 84 LYS A C 1
ATOM 683 O O . LYS A 1 84 ? 18.155 -2.952 -11.924 1.00 92.69 84 LYS A O 1
ATOM 688 N N . LEU A 1 85 ? 17.517 -3.695 -13.940 1.00 91.00 85 LEU A N 1
ATOM 689 C CA . LEU A 1 85 ? 16.390 -4.481 -13.445 1.00 91.00 85 LEU A CA 1
ATOM 690 C C . LEU A 1 85 ? 16.802 -5.527 -12.386 1.00 91.00 85 LEU A C 1
ATOM 692 O O . LEU A 1 85 ? 16.128 -5.587 -11.360 1.00 91.00 85 LEU A O 1
ATOM 696 N N . PRO A 1 86 ? 17.905 -6.292 -12.538 1.00 92.12 86 PRO A N 1
ATOM 697 C CA . PRO A 1 86 ? 18.329 -7.258 -11.520 1.00 92.12 86 PRO A CA 1
ATOM 698 C C . PRO A 1 86 ? 18.694 -6.611 -10.179 1.00 92.12 86 PRO A C 1
ATOM 700 O O . PRO A 1 86 ? 18.349 -7.137 -9.123 1.00 92.12 86 PRO A O 1
ATOM 703 N N . GLU A 1 87 ? 19.352 -5.447 -10.205 1.00 93.56 87 GLU A N 1
ATOM 704 C CA . GLU A 1 87 ? 19.678 -4.689 -8.989 1.00 93.56 87 GLU A CA 1
ATOM 705 C C . GLU A 1 87 ? 18.402 -4.236 -8.272 1.00 93.56 87 GLU A C 1
ATOM 707 O O . GLU A 1 87 ? 18.289 -4.381 -7.056 1.00 93.56 87 GLU A O 1
ATOM 712 N N . LYS A 1 88 ? 17.413 -3.754 -9.036 1.00 90.38 88 LYS A N 1
ATOM 713 C CA . LYS A 1 88 ? 16.105 -3.349 -8.509 1.00 90.38 88 LYS A CA 1
ATOM 714 C C . LYS A 1 88 ? 15.311 -4.521 -7.941 1.00 90.38 88 LYS A C 1
ATOM 716 O O . LYS A 1 88 ? 14.672 -4.356 -6.907 1.00 90.38 88 LYS A O 1
ATOM 721 N N . ILE A 1 89 ? 15.371 -5.695 -8.572 1.00 91.69 89 ILE A N 1
ATOM 722 C CA . ILE A 1 89 ? 14.757 -6.921 -8.041 1.00 91.69 89 ILE A CA 1
ATOM 723 C C . ILE A 1 89 ? 15.368 -7.256 -6.677 1.00 91.69 89 ILE A C 1
ATOM 725 O O . ILE A 1 89 ? 14.628 -7.401 -5.709 1.00 91.69 89 ILE A O 1
ATOM 729 N N . LYS A 1 90 ? 16.701 -7.271 -6.567 1.00 95.06 90 LYS A N 1
ATOM 730 C CA . LYS A 1 90 ? 17.396 -7.556 -5.302 1.00 95.06 90 LYS A CA 1
ATOM 731 C C . LYS A 1 90 ? 17.085 -6.527 -4.206 1.00 95.06 90 LYS A C 1
ATOM 733 O O . LYS A 1 90 ? 16.913 -6.882 -3.043 1.00 95.06 90 LYS A O 1
ATOM 738 N N . GLU A 1 91 ? 17.009 -5.245 -4.562 1.00 94.31 91 GLU A N 1
ATOM 739 C CA . GLU A 1 91 ? 16.611 -4.170 -3.642 1.00 94.31 91 GLU A CA 1
ATOM 740 C C . GLU A 1 91 ? 15.190 -4.396 -3.094 1.00 94.31 91 GLU A C 1
ATOM 742 O O . GLU A 1 91 ? 14.964 -4.292 -1.886 1.00 94.31 91 GLU A O 1
ATOM 747 N N . LEU A 1 92 ? 14.245 -4.766 -3.967 1.00 92.94 92 LEU A N 1
ATOM 748 C CA . LEU A 1 92 ? 12.868 -5.080 -3.582 1.00 92.94 92 LEU A CA 1
ATOM 749 C C . LEU A 1 92 ? 12.773 -6.356 -2.738 1.00 92.94 92 LEU A C 1
ATOM 751 O O . LEU A 1 92 ? 12.026 -6.369 -1.764 1.00 92.94 92 LEU A O 1
ATOM 755 N N . GLU A 1 93 ? 13.539 -7.402 -3.051 1.00 95.75 93 GLU A N 1
ATOM 756 C CA . GLU A 1 93 ? 13.601 -8.632 -2.249 1.00 95.75 93 GLU A CA 1
ATOM 757 C C . GLU A 1 93 ? 14.039 -8.343 -0.806 1.00 95.75 93 GLU A C 1
ATOM 759 O O . GLU A 1 93 ? 13.351 -8.747 0.135 1.00 95.75 93 GLU A O 1
ATOM 764 N N . ASN A 1 94 ? 15.102 -7.553 -0.626 1.00 96.38 94 ASN A N 1
ATOM 765 C CA . ASN A 1 94 ? 15.568 -7.126 0.699 1.00 96.38 94 ASN A CA 1
ATOM 766 C C . ASN A 1 94 ? 14.508 -6.281 1.440 1.00 96.38 94 ASN A C 1
ATOM 768 O O . ASN A 1 94 ? 14.292 -6.431 2.646 1.00 96.38 94 ASN A O 1
ATOM 772 N N . SER A 1 95 ? 13.815 -5.382 0.731 1.00 95.81 95 SER A N 1
ATOM 773 C CA . SER A 1 95 ? 12.728 -4.577 1.309 1.00 95.81 95 SER A CA 1
ATOM 774 C C . SER A 1 95 ? 11.538 -5.442 1.746 1.00 95.81 95 SER A C 1
ATOM 776 O O . SER A 1 95 ? 10.954 -5.220 2.810 1.00 95.81 95 SER A O 1
ATOM 778 N N . ILE A 1 96 ? 11.204 -6.477 0.973 1.00 96.00 96 ILE A N 1
ATOM 779 C CA . ILE A 1 96 ? 10.161 -7.444 1.326 1.00 96.00 96 ILE A CA 1
ATOM 780 C C . ILE A 1 96 ? 10.568 -8.247 2.564 1.00 96.00 96 ILE A C 1
ATOM 782 O O . ILE A 1 96 ? 9.743 -8.437 3.457 1.00 96.00 96 ILE A O 1
ATOM 786 N N . GLU A 1 97 ? 11.816 -8.710 2.642 1.00 96.50 97 GLU A N 1
ATOM 787 C CA . GLU A 1 97 ? 12.331 -9.461 3.793 1.00 96.50 97 GLU A CA 1
ATOM 788 C C . GLU A 1 97 ? 12.263 -8.634 5.083 1.00 96.50 97 GLU A C 1
ATOM 790 O O . GLU A 1 97 ? 11.628 -9.050 6.054 1.00 96.50 97 GLU A O 1
ATOM 795 N N . THR A 1 98 ? 12.796 -7.412 5.064 1.00 94.94 98 THR A N 1
ATOM 796 C CA . THR A 1 98 ? 12.737 -6.494 6.217 1.00 94.94 98 THR A CA 1
ATOM 797 C C . THR A 1 98 ? 11.301 -6.164 6.631 1.00 94.94 98 THR A C 1
ATOM 799 O O . THR A 1 98 ? 10.979 -6.134 7.822 1.00 94.94 98 THR A O 1
ATOM 802 N N . THR A 1 99 ? 10.396 -5.979 5.667 1.00 94.75 99 THR A N 1
ATOM 803 C CA . THR A 1 99 ? 8.975 -5.731 5.949 1.00 94.75 99 THR A CA 1
ATOM 804 C C . THR A 1 99 ? 8.309 -6.951 6.587 1.00 94.75 99 THR A C 1
ATOM 806 O O . THR A 1 99 ? 7.569 -6.799 7.559 1.00 94.75 99 THR A O 1
ATOM 809 N N . LYS A 1 100 ? 8.599 -8.168 6.109 1.00 96.19 100 LYS A N 1
ATOM 810 C CA . LYS A 1 100 ? 8.102 -9.415 6.717 1.00 96.19 100 LYS A CA 1
ATOM 811 C C . LYS A 1 100 ? 8.579 -9.570 8.158 1.00 96.19 100 LYS A C 1
ATOM 813 O O . LYS A 1 100 ? 7.776 -9.918 9.024 1.00 96.19 100 LYS A O 1
ATOM 818 N N . GLU A 1 101 ? 9.847 -9.275 8.437 1.00 95.62 101 GLU A N 1
ATOM 819 C CA . GLU A 1 101 ? 10.359 -9.284 9.810 1.00 95.62 101 GLU A CA 1
ATOM 820 C C . GLU A 1 101 ? 9.631 -8.282 10.705 1.00 95.62 101 GLU A C 1
ATOM 822 O O . GLU A 1 101 ? 9.288 -8.603 11.843 1.00 95.62 101 GLU A O 1
ATOM 827 N N . ASN A 1 102 ? 9.381 -7.072 10.203 1.00 95.25 102 ASN A N 1
ATOM 828 C CA . ASN A 1 102 ? 8.668 -6.044 10.954 1.00 95.25 102 ASN A CA 1
ATOM 829 C C . ASN A 1 102 ? 7.221 -6.458 11.232 1.00 95.25 102 ASN A C 1
ATOM 831 O O . ASN A 1 102 ? 6.772 -6.341 12.370 1.00 95.25 102 ASN A O 1
ATOM 835 N N . ILE A 1 103 ? 6.522 -7.029 10.247 1.00 94.25 103 ILE A N 1
ATOM 836 C CA . ILE A 1 103 ? 5.179 -7.592 10.443 1.00 94.25 103 ILE A CA 1
ATOM 837 C C . ILE A 1 103 ? 5.209 -8.664 11.536 1.00 94.25 103 ILE A C 1
ATOM 839 O O . ILE A 1 103 ? 4.379 -8.623 12.441 1.00 94.25 103 ILE A O 1
ATOM 843 N N . ALA A 1 104 ? 6.179 -9.582 11.517 1.00 94.50 104 ALA A N 1
ATOM 844 C CA . ALA A 1 104 ? 6.303 -10.609 12.552 1.00 94.50 104 ALA A CA 1
ATOM 845 C C . ALA A 1 104 ? 6.571 -10.010 13.946 1.00 94.50 104 ALA A C 1
ATOM 847 O O . ALA A 1 104 ? 5.948 -10.423 14.926 1.00 94.50 104 ALA A O 1
ATOM 848 N N . LYS A 1 105 ? 7.456 -9.008 14.044 1.00 93.56 105 LYS A N 1
ATOM 849 C CA . LYS A 1 105 ? 7.744 -8.282 15.295 1.00 93.56 105 LYS A CA 1
ATOM 850 C C . LYS A 1 105 ? 6.490 -7.586 15.835 1.00 93.56 105 LYS A C 1
ATOM 852 O O . LYS A 1 105 ? 6.173 -7.741 17.012 1.00 93.56 105 LYS A O 1
ATOM 857 N N . TYR A 1 106 ? 5.754 -6.867 14.989 1.00 90.00 106 TYR A N 1
ATOM 858 C CA . TYR A 1 106 ? 4.540 -6.158 15.399 1.00 90.00 106 TYR A CA 1
ATOM 859 C C . TYR A 1 106 ? 3.388 -7.103 15.729 1.00 90.00 106 TYR A C 1
ATOM 861 O O . TYR A 1 106 ? 2.684 -6.862 16.702 1.00 90.00 106 TYR A O 1
ATOM 869 N N . THR A 1 107 ? 3.240 -8.207 14.995 1.00 91.00 107 THR A N 1
ATOM 870 C CA . THR A 1 107 ? 2.226 -9.231 15.289 1.00 91.00 107 THR A CA 1
ATOM 871 C C . THR A 1 107 ? 2.452 -9.821 16.679 1.00 91.00 107 THR A C 1
ATOM 873 O O . THR A 1 107 ? 1.532 -9.826 17.489 1.00 91.00 107 THR A O 1
ATOM 876 N N . ARG A 1 108 ? 3.697 -10.187 17.020 1.00 88.44 108 ARG A N 1
ATOM 877 C CA . ARG A 1 108 ? 4.046 -10.640 18.379 1.00 88.44 108 ARG A CA 1
ATOM 878 C C . ARG A 1 108 ? 3.766 -9.579 19.438 1.00 88.44 108 ARG A C 1
ATOM 880 O O . ARG A 1 108 ? 3.293 -9.909 20.515 1.00 88.44 108 ARG A O 1
ATOM 887 N N . LEU A 1 109 ? 4.056 -8.311 19.150 1.00 85.06 109 LEU A N 1
ATOM 888 C CA . LEU A 1 109 ? 3.799 -7.215 20.087 1.00 85.06 109 LEU A CA 1
ATOM 889 C C . LEU A 1 109 ? 2.298 -6.993 20.320 1.00 85.06 109 LEU A C 1
ATOM 891 O O . LEU A 1 109 ? 1.903 -6.628 21.423 1.00 85.06 109 LEU A O 1
ATOM 895 N N . VAL A 1 110 ? 1.468 -7.210 19.300 1.00 80.50 110 VAL A N 1
ATOM 896 C CA . VAL A 1 110 ? 0.006 -7.181 19.425 1.00 80.50 110 VAL A CA 1
ATOM 897 C C . VAL A 1 110 ? -0.491 -8.393 20.217 1.00 80.50 110 VAL A C 1
ATOM 899 O O . VAL A 1 110 ? -1.284 -8.207 21.129 1.00 80.50 110 VAL A O 1
ATOM 902 N N . GLU A 1 111 ? 0.015 -9.598 19.944 1.00 79.44 111 GLU A N 1
ATOM 903 C CA . GLU A 1 111 ? -0.338 -10.823 20.685 1.00 79.44 111 GLU A CA 1
ATOM 904 C C . GLU A 1 111 ? 0.083 -10.775 22.162 1.00 79.44 111 GLU A C 1
ATOM 906 O O . GLU A 1 111 ? -0.615 -11.296 23.026 1.00 79.44 111 GLU A O 1
ATOM 911 N N . GLN A 1 112 ? 1.224 -10.152 22.468 1.00 73.69 112 GLN A N 1
ATOM 912 C CA . GLN A 1 112 ? 1.741 -10.028 23.834 1.00 73.69 112 GLN A CA 1
ATOM 913 C C . GLN A 1 112 ? 1.016 -8.970 24.668 1.00 73.69 112 GLN A C 1
ATOM 915 O O . GLN A 1 112 ? 1.155 -8.965 25.892 1.00 73.69 112 GLN A O 1
ATOM 920 N N . LYS A 1 113 ? 0.272 -8.052 24.043 1.00 73.38 113 LYS A N 1
ATOM 921 C CA . LYS A 1 113 ? -0.514 -7.076 24.793 1.00 73.38 113 LYS A CA 1
ATOM 922 C C . LYS A 1 113 ? -1.800 -7.749 25.273 1.00 73.38 113 LYS A C 1
ATOM 924 O O . LYS A 1 113 ? -2.578 -8.198 24.433 1.00 73.38 113 LYS A O 1
ATOM 929 N N . PRO A 1 114 ? -2.062 -7.803 26.594 1.00 65.75 114 PRO A N 1
ATOM 930 C CA . PRO A 1 114 ? -3.370 -8.226 27.069 1.00 65.75 114 PRO A CA 1
ATOM 931 C C . PRO A 1 114 ? -4.442 -7.315 26.461 1.00 65.75 114 PRO A C 1
ATOM 933 O O . PRO A 1 114 ? -4.187 -6.132 26.203 1.00 65.75 114 PRO A O 1
ATOM 936 N N . SER A 1 115 ? -5.629 -7.878 26.222 1.00 69.44 115 SER A N 1
ATOM 937 C CA . SER A 1 115 ? -6.789 -7.111 25.760 1.00 69.44 115 SER A CA 1
ATOM 938 C C . SER A 1 115 ? -6.950 -5.866 26.634 1.00 69.44 115 SER A C 1
ATOM 940 O O . SER A 1 115 ? -6.838 -5.955 27.858 1.00 69.44 115 SER A O 1
ATOM 942 N N . TYR A 1 116 ? -7.139 -4.695 26.015 1.00 70.56 116 TYR A N 1
ATOM 943 C CA . TYR A 1 116 ? -7.241 -3.444 26.764 1.00 70.56 116 TYR A CA 1
ATOM 944 C C . TYR A 1 116 ? -8.372 -3.580 27.802 1.00 70.56 116 TYR A C 1
ATOM 946 O O . TYR A 1 116 ? -9.505 -3.845 27.396 1.00 70.56 116 TYR A O 1
ATOM 954 N N . PRO A 1 117 ? -8.106 -3.398 29.112 1.00 71.75 117 PRO A N 1
ATOM 955 C CA . PRO A 1 117 ? -9.038 -3.810 30.169 1.00 71.75 117 PRO A CA 1
ATOM 956 C C . PRO A 1 117 ? -10.448 -3.214 30.071 1.00 71.75 117 PRO A C 1
ATOM 958 O O . PRO A 1 117 ? -11.399 -3.788 30.583 1.00 71.75 117 PRO A O 1
ATOM 961 N N . ARG A 1 118 ? -10.598 -2.059 29.406 1.00 82.56 118 ARG A N 1
ATOM 962 C CA . ARG A 1 118 ? -11.887 -1.370 29.219 1.00 82.56 118 ARG A CA 1
ATOM 963 C C . ARG A 1 118 ? -12.345 -1.324 27.758 1.00 82.56 118 ARG A C 1
ATOM 965 O O . ARG A 1 118 ? -13.141 -0.459 27.397 1.00 82.56 118 ARG A O 1
ATOM 972 N N . LEU A 1 119 ? -11.835 -2.206 26.896 1.00 83.75 119 LEU A N 1
ATOM 973 C CA . LEU A 1 119 ? -12.153 -2.196 25.462 1.00 83.75 119 LEU A CA 1
ATOM 974 C C . LEU A 1 119 ? -13.648 -2.395 25.221 1.00 83.75 119 LEU A C 1
ATOM 976 O O . LEU A 1 119 ? -14.259 -1.625 24.485 1.00 83.75 119 LEU A O 1
ATOM 980 N N . GLU A 1 120 ? -14.233 -3.390 25.883 1.00 83.94 120 GLU A N 1
ATOM 981 C CA . GLU A 1 120 ? -15.660 -3.697 25.775 1.00 83.94 120 GLU A CA 1
ATOM 982 C C . GLU A 1 120 ? -16.524 -2.530 26.260 1.00 83.94 120 GLU A C 1
ATOM 984 O O . GLU A 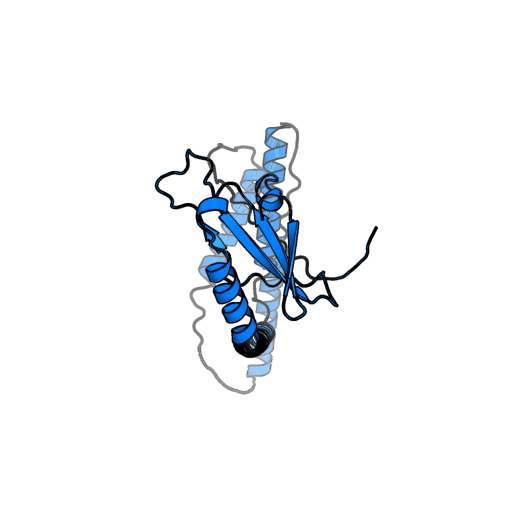1 120 ? -17.523 -2.188 25.627 1.00 83.94 120 GLU A O 1
ATOM 989 N N . TYR A 1 121 ? -16.099 -1.850 27.332 1.00 87.62 121 TYR A N 1
ATOM 990 C CA . TYR A 1 121 ? -16.783 -0.661 27.837 1.00 87.62 121 TYR A CA 1
ATOM 991 C C . TYR A 1 121 ? -16.745 0.493 26.828 1.00 87.62 121 TYR A C 1
ATOM 993 O O . TYR A 1 121 ? -17.779 1.095 26.540 1.00 87.62 121 TYR A O 1
ATOM 1001 N N . LEU A 1 122 ? -15.582 0.770 26.229 1.00 87.62 122 LEU A N 1
ATOM 1002 C CA . LEU A 1 122 ? -15.445 1.806 25.199 1.00 87.62 122 LEU A CA 1
ATOM 1003 C C . LEU A 1 122 ? -16.273 1.497 23.948 1.00 87.62 122 LEU A C 1
ATOM 1005 O O . LEU A 1 122 ? -16.899 2.393 23.380 1.00 87.62 122 LEU A O 1
ATOM 1009 N N . GLN A 1 123 ? -16.303 0.235 23.519 1.00 88.25 123 GLN A N 1
ATOM 1010 C CA . GLN A 1 123 ? -17.139 -0.193 22.400 1.00 88.25 123 GLN A CA 1
ATOM 1011 C C . GLN A 1 123 ? -18.624 -0.017 22.723 1.00 88.25 123 GLN A C 1
ATOM 1013 O O . GLN A 1 123 ? -19.355 0.546 21.907 1.00 88.25 123 GLN A O 1
ATOM 1018 N N . ALA A 1 124 ? -19.065 -0.427 23.915 1.00 89.31 124 ALA A N 1
ATOM 1019 C CA . ALA A 1 124 ? -20.440 -0.231 24.364 1.00 89.31 124 ALA A CA 1
ATOM 1020 C C . ALA A 1 124 ? -20.816 1.258 24.420 1.00 89.31 124 ALA A C 1
ATOM 1022 O O . ALA A 1 124 ? -21.889 1.629 23.954 1.00 89.31 124 ALA A O 1
ATOM 1023 N N . LEU A 1 125 ? -19.910 2.127 24.882 1.00 90.25 125 LEU A N 1
ATOM 1024 C CA . LEU A 1 125 ? -20.130 3.574 24.918 1.00 90.25 125 LEU A CA 1
ATOM 1025 C C . LEU A 1 125 ? -20.272 4.178 23.510 1.00 90.25 125 LEU A C 1
ATOM 1027 O O . LEU A 1 125 ? -21.133 5.026 23.281 1.00 90.25 125 LEU A O 1
ATOM 1031 N N . LYS A 1 126 ? -19.472 3.710 22.541 1.00 91.12 126 LYS A N 1
ATOM 1032 C CA . LYS A 1 126 ? -19.598 4.121 21.132 1.00 91.12 126 LYS A CA 1
ATOM 1033 C C . LYS A 1 126 ? -20.963 3.728 20.553 1.00 91.12 126 LYS A C 1
ATOM 1035 O O . LYS A 1 126 ? -21.579 4.528 19.849 1.00 91.12 126 LYS A O 1
ATOM 1040 N N . TRP A 1 127 ? -21.436 2.517 20.847 1.00 88.62 127 TRP A N 1
ATOM 1041 C CA . TRP A 1 127 ? -22.754 2.040 20.412 1.00 88.62 127 TRP A CA 1
ATOM 1042 C C . TRP A 1 127 ? -23.900 2.811 21.057 1.00 88.62 127 TRP A C 1
ATOM 1044 O O . TRP A 1 127 ? -24.848 3.194 20.369 1.00 88.62 127 TRP A O 1
ATOM 1054 N N . ASP A 1 128 ? -23.795 3.065 22.357 1.00 91.12 128 ASP A N 1
ATOM 1055 C CA . ASP A 1 128 ? -24.772 3.846 23.104 1.00 91.12 128 ASP A CA 1
ATOM 1056 C C . ASP A 1 128 ? -24.886 5.254 22.512 1.00 91.12 128 ASP A C 1
ATOM 1058 O O . ASP A 1 128 ? -25.980 5.703 22.180 1.00 91.12 128 ASP A O 1
ATOM 1062 N N . HIS A 1 129 ? -23.753 5.908 22.256 1.00 91.44 129 HIS A N 1
ATOM 1063 C CA . HIS A 1 129 ? -23.728 7.231 21.643 1.00 91.44 129 HIS A CA 1
ATOM 1064 C C . HIS A 1 129 ? -24.362 7.260 20.246 1.00 91.44 129 HIS A C 1
ATOM 1066 O O . HIS A 1 129 ? -25.160 8.149 19.954 1.00 91.44 129 HIS A O 1
ATOM 1072 N N . LYS A 1 130 ? -24.070 6.266 19.398 1.00 91.19 130 LYS A N 1
ATOM 1073 C C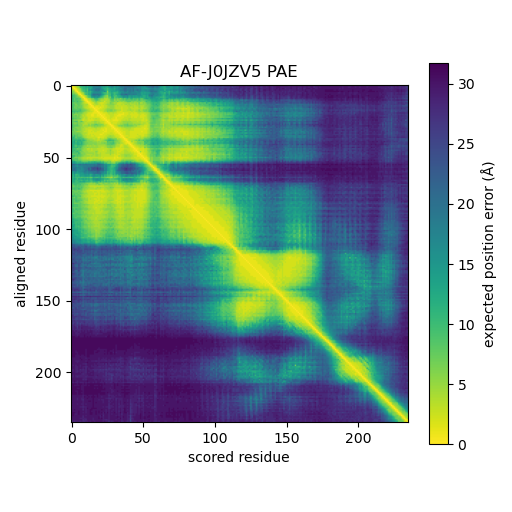A . LYS A 1 130 ? -24.717 6.139 18.084 1.00 91.19 130 LYS A CA 1
ATOM 1074 C C . LYS A 1 130 ? -26.236 5.994 18.218 1.00 91.19 130 LYS A C 1
ATOM 1076 O O . LYS A 1 130 ? -26.979 6.682 17.528 1.00 91.19 130 LYS A O 1
ATOM 1081 N N . THR A 1 131 ? -26.687 5.157 19.152 1.00 89.44 131 THR A N 1
ATOM 1082 C CA . THR A 1 131 ? -28.118 4.938 19.414 1.00 89.44 131 THR A CA 1
ATOM 1083 C C . THR A 1 131 ? -28.802 6.224 19.879 1.00 89.44 131 THR A C 1
ATOM 1085 O O . THR A 1 131 ? -29.902 6.526 19.427 1.00 89.44 131 THR A O 1
ATOM 1088 N N . LEU A 1 132 ? -28.134 7.016 20.723 1.00 89.75 132 LEU A N 1
ATOM 1089 C CA . LEU A 1 132 ? -28.635 8.319 21.159 1.00 89.75 132 LEU A CA 1
ATOM 1090 C C . LEU A 1 132 ? -28.794 9.301 20.002 1.00 89.75 132 LEU A C 1
ATOM 1092 O O . LEU A 1 132 ? -29.818 9.972 19.912 1.00 89.75 132 LEU A O 1
ATOM 1096 N N . ILE A 1 133 ? -27.807 9.376 19.109 1.00 90.25 133 ILE A N 1
ATOM 1097 C CA . ILE A 1 133 ? -27.875 10.242 17.927 1.00 90.25 133 ILE A CA 1
ATOM 1098 C C . ILE A 1 133 ? -29.036 9.814 17.021 1.00 90.25 133 ILE A C 1
ATOM 1100 O O . ILE A 1 133 ? -29.818 10.661 16.587 1.00 90.25 133 ILE A O 1
ATOM 1104 N N . ASP A 1 134 ? -29.191 8.512 16.778 1.00 88.50 134 ASP A N 1
ATOM 1105 C CA . ASP A 1 134 ? -30.272 7.974 15.947 1.00 88.50 134 ASP A CA 1
ATOM 1106 C C . ASP A 1 134 ? -31.656 8.250 16.555 1.00 88.50 134 ASP A C 1
ATOM 1108 O O . ASP A 1 134 ? -32.594 8.628 15.846 1.00 88.50 134 ASP A O 1
ATOM 1112 N N . ASP A 1 135 ? -31.791 8.092 17.871 1.00 88.75 135 ASP A N 1
ATOM 1113 C CA . ASP A 1 135 ? -33.025 8.387 18.593 1.00 88.75 135 ASP A CA 1
ATOM 1114 C C . ASP A 1 135 ? -33.346 9.884 18.580 1.00 88.75 135 ASP A C 1
ATOM 1116 O O . ASP A 1 135 ? -34.482 10.255 18.278 1.00 88.75 135 ASP A O 1
ATOM 1120 N N . LEU A 1 136 ? -32.355 10.753 18.795 1.00 88.00 136 LEU A N 1
ATOM 1121 C CA . LEU A 1 136 ? -32.515 12.204 18.660 1.00 88.00 136 LEU A CA 1
ATOM 1122 C C . LEU A 1 136 ? -32.940 12.594 17.238 1.00 88.00 136 LEU A C 1
ATOM 1124 O O . LEU A 1 136 ? -33.840 13.420 17.061 1.00 88.00 136 LEU A O 1
ATOM 1128 N N . ALA A 1 137 ? -32.360 11.966 16.213 1.00 89.31 137 ALA A N 1
ATOM 1129 C CA . ALA A 1 137 ? -32.744 12.205 14.827 1.00 89.31 137 ALA A CA 1
ATOM 1130 C C . ALA A 1 137 ? -34.201 11.786 14.559 1.00 89.31 137 ALA A C 1
ATOM 1132 O O . ALA A 1 137 ? -34.920 12.491 13.845 1.00 89.31 137 ALA A O 1
ATOM 1133 N N . LYS A 1 138 ? -34.677 10.685 15.152 1.00 88.69 138 LYS A N 1
ATOM 1134 C CA . LYS A 1 138 ? -36.084 10.258 15.049 1.00 88.69 138 LYS A CA 1
ATOM 1135 C C . LYS A 1 138 ? -37.025 11.192 15.802 1.00 88.69 138 LYS A C 1
ATOM 1137 O O . LYS A 1 138 ? -38.013 11.620 15.216 1.00 88.69 138 LYS A O 1
ATOM 1142 N N . MET A 1 139 ? -36.680 11.588 17.027 1.00 84.56 139 MET A N 1
ATOM 1143 C CA . MET A 1 139 ? -37.443 12.570 17.813 1.00 84.56 139 MET A CA 1
ATOM 1144 C C . MET A 1 139 ? -37.543 13.931 17.113 1.00 84.56 139 MET A C 1
ATOM 1146 O O . MET A 1 139 ? -38.541 14.634 17.251 1.00 84.56 139 MET A O 1
ATOM 1150 N N . SER A 1 140 ? -36.522 14.313 16.337 1.00 84.19 140 SER A N 1
ATOM 1151 C CA . SER A 1 140 ? -36.562 15.555 15.556 1.00 84.19 140 SER A CA 1
ATOM 1152 C C . SER A 1 140 ? -37.596 15.515 14.420 1.00 84.19 140 SER A C 1
ATOM 1154 O O . SER A 1 140 ? -38.107 16.559 14.015 1.00 84.19 140 SER A O 1
ATOM 1156 N N . LYS A 1 141 ? -37.920 14.316 13.916 1.00 89.12 141 LYS A N 1
ATOM 1157 C CA . LYS A 1 141 ? -38.854 14.091 12.803 1.00 89.12 141 LYS A CA 1
ATOM 1158 C C . LYS A 1 141 ? -40.263 13.737 13.276 1.00 89.12 141 LYS A C 1
ATOM 1160 O O . LYS A 1 141 ? -41.229 14.140 12.635 1.00 89.12 141 LYS A O 1
ATOM 1165 N N . ASP A 1 142 ? -40.377 13.004 14.378 1.00 88.00 142 ASP A N 1
ATOM 1166 C CA . ASP A 1 142 ? -41.635 12.560 14.969 1.00 88.00 142 ASP A CA 1
ATOM 1167 C C . ASP A 1 142 ? -41.712 13.020 16.432 1.00 88.00 142 ASP A C 1
ATOM 1169 O O . ASP A 1 142 ? -40.945 12.574 17.285 1.00 88.00 142 ASP A O 1
ATOM 1173 N N . ARG A 1 143 ? -42.658 13.926 16.715 1.00 79.94 143 ARG A N 1
ATOM 1174 C CA . ARG A 1 143 ? -42.865 14.496 18.056 1.00 79.94 143 ARG A CA 1
ATOM 1175 C C . ARG A 1 143 ? -43.454 13.503 19.057 1.00 79.94 143 ARG A C 1
ATOM 1177 O O . ARG A 1 143 ? -43.341 13.749 20.260 1.00 79.94 143 ARG A O 1
ATOM 1184 N N . ASP A 1 144 ? -44.078 12.430 18.580 1.00 88.81 144 ASP A N 1
ATOM 1185 C CA . ASP A 1 144 ? -44.701 11.405 19.416 1.00 88.81 144 ASP A CA 1
ATOM 1186 C C . ASP A 1 144 ? -43.786 10.182 19.612 1.00 88.81 144 ASP A C 1
ATOM 1188 O O . ASP A 1 144 ? -44.064 9.329 20.463 1.00 88.81 144 ASP A O 1
ATOM 1192 N N . TYR A 1 145 ? -42.659 10.117 18.890 1.00 85.44 145 TYR A N 1
ATOM 1193 C CA . TYR A 1 145 ? -41.638 9.088 19.072 1.00 85.44 145 TYR A CA 1
ATOM 1194 C C . TYR A 1 145 ? -41.020 9.160 20.473 1.00 85.44 145 TYR A C 1
ATOM 1196 O O . TYR A 1 145 ? -40.533 10.202 20.919 1.00 85.44 145 TYR A O 1
ATOM 1204 N N . LYS A 1 146 ? -41.001 8.012 21.159 1.00 86.19 146 LYS A N 1
ATOM 1205 C CA . LYS A 1 146 ? -40.351 7.840 22.461 1.00 86.19 146 LYS A CA 1
ATOM 1206 C C . LYS A 1 146 ? -39.123 6.942 22.305 1.00 86.19 146 LYS A C 1
ATOM 1208 O O . LYS A 1 146 ? -39.292 5.793 21.892 1.00 86.19 146 LYS A O 1
ATOM 1213 N N . PRO A 1 147 ? -37.917 7.422 22.644 1.00 82.88 147 PRO A N 1
ATOM 1214 C CA . PRO A 1 147 ? -36.716 6.603 22.587 1.00 82.88 147 PRO A CA 1
ATOM 1215 C C . PRO A 1 147 ? -36.786 5.470 23.617 1.00 82.88 147 PRO A C 1
ATOM 1217 O O . PRO A 1 147 ? -37.245 5.661 24.743 1.00 82.88 147 PRO A O 1
ATOM 1220 N N . VAL A 1 148 ? -36.313 4.283 23.230 1.00 80.44 148 VAL A N 1
ATOM 1221 C CA . VAL A 1 148 ? -36.224 3.086 24.098 1.00 80.44 148 VAL A CA 1
ATOM 1222 C C . VAL A 1 148 ? -34.766 2.851 24.510 1.00 80.44 148 VAL A C 1
ATOM 1224 O O . VAL A 1 148 ? -34.337 1.727 24.757 1.00 80.44 148 VAL A O 1
ATOM 1227 N N . PHE A 1 149 ? -33.971 3.921 24.530 1.00 85.06 149 PHE A N 1
ATOM 1228 C CA . PHE A 1 149 ? -32.547 3.856 24.806 1.00 85.06 149 PHE A CA 1
ATOM 1229 C C . PHE A 1 149 ? -32.266 3.149 26.142 1.00 85.06 149 PHE A C 1
ATOM 1231 O O . PHE A 1 149 ? -32.708 3.593 27.202 1.00 85.06 149 PHE A O 1
ATOM 1238 N N . ASN A 1 150 ? -31.510 2.050 26.075 1.00 84.31 150 ASN A N 1
ATOM 1239 C CA . ASN A 1 150 ? -31.009 1.314 27.230 1.00 84.31 150 ASN A CA 1
ATOM 1240 C C . ASN A 1 150 ? -29.474 1.227 27.128 1.00 84.31 150 ASN A C 1
ATOM 1242 O O . ASN A 1 150 ? -28.986 0.561 26.209 1.00 84.31 150 ASN A O 1
ATOM 1246 N N . PRO A 1 151 ? -28.716 1.894 28.018 1.00 85.75 151 PRO A N 1
ATOM 1247 C CA . PRO A 1 151 ? -27.268 2.015 27.889 1.00 85.75 151 PRO A CA 1
ATOM 1248 C C . PRO A 1 151 ? -26.569 0.684 28.176 1.00 85.75 151 PRO A C 1
ATOM 1250 O O . PRO A 1 151 ? -26.470 0.246 29.326 1.00 85.75 151 PRO A O 1
ATOM 1253 N N . LYS A 1 152 ? -26.016 0.060 27.136 1.00 87.25 152 LYS A N 1
ATOM 1254 C CA . LYS A 1 152 ? -25.249 -1.187 27.263 1.00 87.25 152 LYS A CA 1
ATOM 1255 C C . LYS A 1 152 ? -23.945 -0.962 28.023 1.00 87.25 152 LYS A C 1
ATOM 1257 O O . LYS A 1 152 ? -23.488 -1.848 28.742 1.00 87.25 152 LYS A O 1
ATOM 1262 N N . SER A 1 153 ? -23.361 0.232 27.915 1.00 86.94 153 SER A N 1
ATOM 1263 C CA . SER A 1 153 ? -22.142 0.613 28.638 1.00 86.94 153 SER A CA 1
ATOM 1264 C C . SER A 1 153 ? -22.308 0.517 30.156 1.00 86.94 153 SER A C 1
ATOM 1266 O O . SER A 1 153 ? -21.375 0.106 30.844 1.00 86.94 153 SER A O 1
ATOM 1268 N N . LYS A 1 154 ? -23.510 0.792 30.682 1.00 87.81 154 LYS A N 1
ATOM 1269 C CA . LYS A 1 154 ? -23.823 0.683 32.114 1.00 87.81 154 LYS A CA 1
ATOM 1270 C C . LYS A 1 154 ? -23.763 -0.764 32.609 1.00 87.81 154 LYS A C 1
ATOM 1272 O O . LYS A 1 154 ? -23.258 -1.021 33.701 1.00 87.81 154 LYS A O 1
ATOM 1277 N N . GLU A 1 155 ? -24.248 -1.711 31.809 1.00 85.81 155 GLU A N 1
ATOM 1278 C CA . GLU A 1 155 ? -24.181 -3.142 32.131 1.00 85.81 155 GLU A CA 1
ATOM 1279 C C . GLU A 1 155 ? -22.734 -3.648 32.104 1.00 85.81 155 GLU A C 1
ATOM 1281 O O . GLU A 1 155 ? -22.287 -4.299 33.050 1.00 85.81 155 GLU A O 1
ATOM 1286 N N . VAL A 1 156 ? -21.975 -3.280 31.066 1.00 86.31 156 VAL A N 1
ATOM 1287 C CA . VAL A 1 156 ? -20.560 -3.660 30.924 1.00 86.31 156 VAL A CA 1
ATOM 1288 C C . VAL A 1 156 ? -19.714 -3.094 32.068 1.00 86.31 156 VAL A C 1
ATOM 1290 O O . VAL A 1 156 ? -18.923 -3.824 32.662 1.00 86.31 156 VAL A O 1
ATOM 1293 N N . LEU A 1 157 ? -19.917 -1.828 32.447 1.00 87.12 157 LEU A N 1
ATOM 1294 C CA . LEU A 1 157 ? -19.194 -1.202 33.559 1.00 87.12 157 LEU A CA 1
ATOM 1295 C C . LEU A 1 157 ? -19.470 -1.904 34.895 1.00 87.12 157 LEU A C 1
ATOM 1297 O O . LEU A 1 157 ? -18.554 -2.143 35.682 1.00 87.12 157 LEU A O 1
ATOM 1301 N N . LYS A 1 158 ? -20.730 -2.284 35.139 1.00 87.12 158 LYS A N 1
ATOM 1302 C CA . LYS A 1 158 ? -21.121 -3.014 36.350 1.00 87.12 158 LYS A CA 1
ATOM 1303 C C . LYS A 1 158 ? -20.435 -4.378 36.432 1.00 87.12 158 LYS A C 1
ATOM 1305 O O . LYS A 1 158 ? -19.974 -4.752 37.511 1.00 87.12 158 LYS A O 1
ATOM 1310 N N . ASN A 1 159 ? -20.347 -5.094 35.312 1.00 85.25 159 ASN A N 1
ATOM 1311 C CA . ASN A 1 159 ? -19.679 -6.393 35.243 1.00 85.25 159 ASN A CA 1
ATOM 1312 C C . ASN A 1 159 ? -18.165 -6.261 35.479 1.00 85.25 159 ASN A C 1
ATOM 1314 O O . ASN A 1 159 ? -17.632 -6.985 36.315 1.00 85.25 159 ASN A O 1
ATOM 1318 N N . LEU A 1 160 ? -17.507 -5.275 34.855 1.00 84.25 160 LEU A N 1
ATOM 1319 C CA . LEU A 1 160 ? -16.080 -4.989 35.071 1.00 84.25 160 LEU A CA 1
ATOM 1320 C C . LEU A 1 160 ? -15.770 -4.651 36.539 1.00 84.25 160 LEU A C 1
ATOM 1322 O O . LEU A 1 160 ? -14.803 -5.150 37.114 1.00 84.25 160 LEU A O 1
ATOM 1326 N N . ASN A 1 161 ? -16.615 -3.840 37.181 1.00 84.44 161 ASN A N 1
ATOM 1327 C CA . ASN A 1 161 ? -16.452 -3.485 38.593 1.00 84.44 161 ASN A CA 1
ATOM 1328 C C . ASN A 1 161 ? -16.687 -4.678 39.533 1.00 84.44 161 ASN A C 1
ATOM 1330 O O . ASN A 1 161 ? -16.014 -4.799 40.560 1.00 84.44 161 ASN A O 1
ATOM 1334 N N . ALA A 1 162 ? -17.630 -5.563 39.199 1.00 83.88 162 ALA A N 1
ATOM 1335 C CA . ALA A 1 162 ? -17.868 -6.792 39.952 1.00 83.88 162 ALA A CA 1
ATOM 1336 C C . ALA A 1 162 ? -16.684 -7.764 39.834 1.00 83.88 162 ALA A C 1
ATOM 1338 O O . ALA A 1 162 ? -16.248 -8.316 40.843 1.00 83.88 162 ALA A O 1
ATOM 1339 N N . GLU A 1 163 ? -16.122 -7.912 38.634 1.00 81.06 163 GLU A N 1
ATOM 1340 C CA . GLU A 1 163 ? -14.930 -8.725 38.382 1.00 81.06 163 GLU A CA 1
ATOM 1341 C C . GLU A 1 163 ? -13.705 -8.176 39.129 1.00 81.06 163 GLU A C 1
ATOM 1343 O O . GLU A 1 163 ? -13.035 -8.928 39.834 1.00 81.06 163 GLU A O 1
ATOM 1348 N N . LYS A 1 164 ? -13.476 -6.852 39.108 1.00 80.69 164 LYS A N 1
ATOM 1349 C CA . LYS A 1 164 ? -12.399 -6.198 39.882 1.00 80.69 164 LYS A CA 1
ATOM 1350 C C . LYS A 1 164 ? -12.521 -6.477 41.385 1.00 80.69 164 LYS A C 1
ATOM 1352 O O . LYS A 1 164 ? -11.524 -6.772 42.041 1.00 80.69 164 LYS A O 1
ATOM 1357 N N . ARG A 1 165 ? -13.739 -6.426 41.942 1.00 78.69 165 ARG A N 1
ATOM 1358 C CA . ARG A 1 165 ? -13.992 -6.743 43.362 1.00 78.69 165 ARG A CA 1
ATOM 1359 C C . ARG A 1 165 ? -13.750 -8.219 43.684 1.00 78.69 165 ARG A C 1
ATOM 1361 O O . ARG A 1 165 ? -13.156 -8.507 44.719 1.00 78.69 165 ARG A O 1
ATOM 1368 N N . ALA A 1 166 ? -14.168 -9.131 42.807 1.00 74.00 166 ALA A N 1
ATOM 1369 C CA . ALA A 1 166 ? -13.940 -10.564 42.979 1.00 74.00 166 ALA A CA 1
ATOM 1370 C C . ALA A 1 166 ? -12.442 -10.920 42.928 1.00 74.00 166 ALA A C 1
ATOM 1372 O O . ALA A 1 166 ? -11.974 -11.715 43.742 1.00 74.00 166 ALA A O 1
ATOM 1373 N N . SER A 1 167 ? -11.675 -10.289 42.035 1.00 71.44 167 SER A N 1
ATOM 1374 C CA . SER A 1 167 ? -10.219 -10.462 41.949 1.00 71.44 167 SER A CA 1
ATOM 1375 C C . SER A 1 167 ? -9.499 -9.983 43.214 1.00 71.44 167 SER A C 1
ATOM 1377 O O . SER A 1 167 ? -8.681 -10.719 43.758 1.00 71.44 167 SER A O 1
ATOM 1379 N N . LEU A 1 168 ? -9.868 -8.814 43.753 1.00 71.38 168 LEU A N 1
ATOM 1380 C CA . LEU A 1 168 ? -9.307 -8.289 45.008 1.00 71.38 168 LEU A CA 1
ATOM 1381 C C . LEU A 1 168 ? -9.615 -9.188 46.221 1.00 71.38 168 LEU A C 1
ATOM 1383 O O . LEU A 1 168 ? -8.786 -9.325 47.122 1.00 71.38 168 LEU A O 1
ATOM 1387 N N . GLU A 1 169 ? -10.793 -9.821 46.257 1.00 63.66 169 GLU A N 1
ATOM 1388 C CA . GLU A 1 169 ? -11.170 -10.765 47.319 1.00 63.66 169 GLU A CA 1
ATOM 1389 C C . GLU A 1 169 ? -10.419 -12.108 47.211 1.00 63.66 169 GLU A C 1
ATOM 1391 O O . GLU A 1 169 ? -10.095 -12.730 48.224 1.00 63.66 169 GLU A O 1
ATOM 1396 N N . ASN A 1 170 ? -10.100 -12.554 45.993 1.00 59.59 170 ASN A N 1
ATOM 1397 C CA . ASN A 1 170 ? -9.295 -13.755 45.766 1.00 59.59 170 ASN A CA 1
ATOM 1398 C C . ASN A 1 170 ? -7.813 -13.519 46.102 1.00 59.59 170 ASN A C 1
ATOM 1400 O O . ASN A 1 170 ? -7.209 -14.343 46.788 1.00 59.59 170 ASN A O 1
ATOM 1404 N N . GLU A 1 171 ? -7.253 -12.363 45.736 1.00 55.44 171 GLU A N 1
ATOM 1405 C CA . GLU A 1 171 ? -5.882 -11.980 46.105 1.00 55.44 171 GLU A CA 1
ATOM 1406 C C . GLU A 1 171 ? -5.707 -11.839 47.622 1.00 55.44 171 GLU A C 1
ATOM 1408 O O . GLU A 1 171 ? -4.685 -12.249 48.166 1.00 55.44 171 GLU A O 1
ATOM 1413 N N . SER A 1 172 ? -6.712 -11.329 48.341 1.00 56.12 172 SER A N 1
ATOM 1414 C CA . SER A 1 172 ? -6.670 -11.242 49.809 1.00 56.12 172 SER A CA 1
ATOM 1415 C C . SER A 1 172 ? -6.849 -12.600 50.511 1.00 56.12 172 SER A C 1
ATOM 1417 O O . SER A 1 172 ? -6.392 -12.759 51.646 1.00 56.12 172 SER A O 1
ATOM 1419 N N . LYS A 1 173 ? -7.414 -13.610 49.833 1.00 50.47 173 LYS A N 1
ATOM 1420 C CA . LYS A 1 173 ? -7.414 -15.017 50.287 1.00 50.47 173 LYS A CA 1
ATOM 1421 C C . LYS A 1 173 ? -6.084 -15.726 49.993 1.00 50.47 173 LYS A C 1
ATOM 1423 O O . LYS A 1 173 ? -5.668 -16.563 50.793 1.00 50.47 173 LYS A O 1
ATOM 1428 N N . GLU A 1 174 ? -5.382 -15.365 48.918 1.00 49.72 174 GLU A N 1
ATOM 1429 C CA . GLU A 1 174 ? -4.038 -15.881 48.597 1.00 49.72 174 GLU A CA 1
ATOM 1430 C C . GLU A 1 174 ? -2.913 -15.189 49.402 1.00 49.72 174 GLU A C 1
ATOM 1432 O O . GLU A 1 174 ? -1.960 -15.842 49.832 1.00 49.72 174 GLU A O 1
ATOM 1437 N N . GLN A 1 175 ? -3.049 -13.897 49.725 1.00 44.03 175 GLN A N 1
ATOM 1438 C CA . GLN A 1 175 ? -2.095 -13.117 50.536 1.00 44.03 175 GLN A CA 1
ATOM 1439 C C . GLN A 1 175 ? -2.125 -13.410 52.046 1.00 44.03 175 GLN A C 1
ATOM 1441 O O . GLN A 1 175 ? -1.378 -12.793 52.812 1.00 44.03 175 GLN A O 1
ATOM 1446 N N . GLY A 1 176 ? -2.852 -14.445 52.482 1.00 40.91 176 GLY A N 1
ATOM 1447 C CA . GLY A 1 176 ? -2.549 -15.132 53.743 1.00 40.91 176 GLY A CA 1
ATOM 1448 C C . GLY A 1 176 ? -1.106 -15.671 53.807 1.00 40.91 176 GLY A C 1
ATOM 1449 O O . GLY A 1 176 ? -0.630 -16.037 54.882 1.00 40.91 176 GLY A O 1
ATOM 1450 N N . VAL A 1 177 ? -0.375 -15.673 52.681 1.00 49.09 177 VAL A N 1
ATOM 1451 C CA . VAL A 1 177 ? 1.054 -15.988 52.593 1.00 49.09 177 VAL A CA 1
ATOM 1452 C C . VAL A 1 177 ? 1.787 -14.903 51.774 1.00 49.09 177 VAL A C 1
ATOM 1454 O O . VAL A 1 177 ? 1.832 -14.967 50.555 1.00 49.09 177 VAL A O 1
ATOM 1457 N N . LYS A 1 178 ? 2.440 -13.953 52.471 1.00 40.16 178 LYS A N 1
ATOM 1458 C CA . LYS A 1 178 ? 3.408 -12.916 51.999 1.00 40.16 178 LYS A CA 1
ATOM 1459 C C . LYS A 1 178 ? 2.870 -11.542 51.527 1.00 40.16 178 LYS A C 1
ATOM 1461 O O . LYS A 1 178 ? 2.758 -11.261 50.345 1.00 40.16 178 LYS A O 1
ATOM 1466 N N . GLY A 1 179 ? 2.743 -10.626 52.494 1.00 35.50 179 GLY A N 1
ATOM 1467 C CA . GLY A 1 179 ? 3.553 -9.393 52.619 1.00 35.50 179 GLY A CA 1
ATOM 1468 C C . GLY A 1 179 ? 3.623 -8.349 51.482 1.00 35.50 179 GLY A C 1
ATOM 1469 O O . GLY A 1 179 ? 4.548 -8.384 50.682 1.00 35.50 179 GLY A O 1
ATOM 1470 N N . SER A 1 180 ? 2.746 -7.335 51.567 1.00 37.38 180 SER A N 1
ATOM 1471 C CA . SER A 1 180 ? 2.924 -5.885 51.296 1.00 37.38 180 SER A CA 1
ATOM 1472 C C . SER A 1 180 ? 3.909 -5.411 50.205 1.00 37.38 180 SER A C 1
ATOM 1474 O O . SER A 1 180 ? 5.101 -5.271 50.473 1.00 37.38 180 SER A O 1
ATOM 1476 N N . THR A 1 181 ? 3.376 -4.866 49.103 1.00 35.41 181 THR A N 1
ATOM 1477 C CA . THR A 1 181 ? 3.897 -3.624 48.484 1.00 35.41 181 THR A CA 1
ATOM 1478 C C . THR A 1 181 ? 2.738 -2.744 47.996 1.00 35.41 181 THR A C 1
ATOM 1480 O O . THR A 1 181 ? 1.761 -3.244 47.452 1.00 35.41 181 THR A O 1
ATOM 1483 N N . LYS A 1 182 ? 2.818 -1.434 48.270 1.00 45.00 182 LYS A N 1
ATOM 1484 C CA . LYS A 1 182 ? 1.808 -0.416 47.931 1.00 45.00 182 LYS A CA 1
ATOM 1485 C C . LYS A 1 182 ? 1.939 -0.010 46.456 1.00 45.00 182 LYS A C 1
ATOM 1487 O O . LYS A 1 182 ? 3.045 0.347 46.052 1.00 45.00 182 LYS A O 1
ATOM 1492 N N . SER A 1 183 ? 0.841 0.014 45.695 1.00 37.88 183 SER A N 1
ATOM 1493 C CA . SER A 1 183 ? 0.790 0.554 44.326 1.00 37.88 183 SER A CA 1
ATOM 1494 C C . SER A 1 183 ? -0.176 1.738 44.166 1.00 37.88 183 SER A C 1
ATOM 1496 O O . SER A 1 183 ? -1.155 1.900 44.880 1.00 37.88 183 SER A O 1
ATOM 1498 N N . HIS A 1 184 ? 0.212 2.585 43.222 1.00 38.59 184 HIS A N 1
ATOM 1499 C CA . HIS A 1 184 ? -0.201 3.923 42.788 1.00 38.59 184 HIS A CA 1
ATOM 1500 C C . HIS A 1 184 ? -1.692 4.175 42.393 1.00 38.59 184 HIS A C 1
ATOM 1502 O O . HIS A 1 184 ? -1.936 4.920 41.447 1.00 38.59 184 HIS A O 1
ATOM 1508 N N . ASP A 1 185 ? -2.698 3.638 43.092 1.00 46.47 185 ASP A N 1
ATOM 1509 C CA . ASP A 1 185 ? -4.104 3.597 42.602 1.00 46.47 185 ASP A CA 1
ATOM 1510 C C . ASP A 1 185 ? -5.050 4.752 43.023 1.00 46.47 185 ASP A C 1
ATOM 1512 O O . ASP A 1 185 ? -6.272 4.633 42.933 1.00 46.47 185 ASP A O 1
ATOM 1516 N N . GLU A 1 186 ? -4.547 5.906 43.467 1.00 42.59 186 GLU A N 1
ATOM 1517 C CA . GLU A 1 186 ? -5.423 6.950 44.044 1.00 42.59 186 GLU A CA 1
ATOM 1518 C C . GLU A 1 186 ? -6.116 7.887 43.024 1.00 42.59 186 GLU A C 1
ATOM 1520 O O . GLU A 1 186 ? -6.952 8.697 43.421 1.00 42.59 186 GLU A O 1
ATOM 1525 N N . ILE A 1 187 ? -5.842 7.783 41.713 1.00 46.69 187 ILE A N 1
ATOM 1526 C CA . ILE A 1 187 ? -6.377 8.732 40.702 1.00 46.69 187 ILE A CA 1
ATOM 1527 C C . ILE A 1 187 ? -7.588 8.177 39.910 1.00 46.69 187 ILE A C 1
ATOM 1529 O O . ILE A 1 187 ? -8.419 8.954 39.440 1.00 46.69 187 ILE A O 1
ATOM 1533 N N . GLU A 1 188 ? -7.775 6.854 39.813 1.00 46.50 188 GLU A N 1
ATOM 1534 C CA . GLU A 1 188 ? -8.914 6.244 39.090 1.00 46.50 188 GLU A CA 1
ATOM 1535 C C . GLU A 1 188 ? -10.318 6.484 39.702 1.00 46.50 188 GLU A C 1
ATOM 1537 O O . GLU A 1 188 ? -11.231 6.825 38.939 1.00 46.50 188 GLU A O 1
ATOM 1542 N N . PRO A 1 189 ? -10.555 6.372 41.030 1.00 51.81 189 PRO A N 1
ATOM 1543 C CA . PRO A 1 189 ? -11.922 6.289 41.564 1.00 51.81 189 PRO A CA 1
ATOM 1544 C C . PRO A 1 189 ? -12.709 7.602 41.445 1.00 51.81 189 PRO A C 1
ATOM 1546 O O . PRO A 1 189 ? -13.941 7.593 41.465 1.00 51.81 189 PRO A O 1
ATOM 1549 N N . ALA A 1 190 ? -12.013 8.736 41.313 1.00 46.81 190 ALA A N 1
ATOM 1550 C CA . ALA A 1 190 ? -12.642 10.043 41.152 1.00 46.81 190 ALA A CA 1
ATOM 1551 C C . ALA A 1 190 ? -13.233 10.231 39.745 1.00 46.81 190 ALA A C 1
ATOM 1553 O O . ALA A 1 190 ? -14.296 10.827 39.603 1.00 46.81 190 ALA A O 1
ATOM 1554 N N . THR A 1 191 ? -12.580 9.698 38.709 1.00 52.81 191 THR A N 1
ATOM 1555 C CA . THR A 1 191 ? -13.043 9.840 37.317 1.00 52.81 191 THR A CA 1
ATOM 1556 C C . THR A 1 191 ? -14.248 8.949 37.006 1.00 52.81 191 THR A C 1
ATOM 1558 O O . THR A 1 191 ? -15.162 9.375 36.306 1.00 52.81 191 THR A O 1
ATOM 1561 N N . GLU A 1 192 ? -14.317 7.755 37.599 1.00 49.72 192 GLU A N 1
ATOM 1562 C CA . GLU A 1 192 ? -15.431 6.811 37.416 1.00 49.72 192 GLU A CA 1
ATOM 1563 C C . GLU A 1 192 ? -16.739 7.319 38.021 1.00 49.72 192 GLU A C 1
ATOM 1565 O O . GLU A 1 192 ? -17.775 7.296 37.360 1.00 49.72 192 GLU A O 1
ATOM 1570 N N . GLN A 1 193 ? -16.684 7.869 39.238 1.00 59.06 193 GLN A N 1
ATOM 1571 C CA . GLN A 1 193 ? -17.857 8.461 39.889 1.00 59.06 193 GLN A CA 1
ATOM 1572 C C . GLN A 1 193 ? -18.396 9.680 39.133 1.00 59.06 193 GLN A C 1
ATOM 1574 O O . GLN A 1 193 ? -19.587 9.981 39.218 1.00 59.06 193 GLN A O 1
ATOM 1579 N N . VAL A 1 194 ? -17.527 10.406 38.423 1.00 57.91 194 VAL A N 1
ATOM 1580 C CA . VAL A 1 194 ? -17.933 11.541 37.586 1.00 57.91 194 VAL A CA 1
ATOM 1581 C C . VAL A 1 194 ? -18.639 11.037 36.327 1.00 57.91 194 VAL A C 1
ATOM 1583 O O . VAL A 1 194 ? -19.727 11.517 36.025 1.00 57.91 194 VAL A O 1
ATOM 1586 N N . ILE A 1 195 ? -18.097 10.018 35.653 1.00 59.00 195 ILE A N 1
ATOM 1587 C CA . ILE A 1 195 ? -18.686 9.455 34.427 1.00 59.00 195 ILE A CA 1
ATOM 1588 C C . ILE A 1 195 ? -20.033 8.770 34.704 1.00 59.00 195 ILE A C 1
ATOM 1590 O O . ILE A 1 195 ? -20.987 9.001 33.966 1.00 59.00 195 ILE A O 1
ATOM 1594 N N . GLU A 1 196 ? -20.156 7.980 35.777 1.00 58.84 196 GLU A N 1
ATOM 1595 C CA . GLU A 1 196 ? -21.431 7.340 36.148 1.00 58.84 196 GLU A CA 1
ATOM 1596 C C . GLU A 1 196 ? -22.536 8.377 36.399 1.00 58.84 196 GLU A C 1
ATOM 1598 O O . GLU A 1 196 ? -23.654 8.223 35.903 1.00 58.84 196 GLU A O 1
ATOM 1603 N N . LYS A 1 197 ? -22.201 9.476 37.091 1.00 64.69 197 LYS A N 1
ATOM 1604 C CA . LYS A 1 197 ? -23.128 10.592 37.327 1.00 64.69 197 LYS A CA 1
ATOM 1605 C C . LYS A 1 197 ? -23.501 11.327 36.044 1.00 64.69 197 LYS A C 1
ATOM 1607 O O . LYS A 1 197 ? -24.627 11.804 35.937 1.00 64.69 197 LYS A O 1
ATOM 1612 N N . GLU A 1 198 ? -22.586 11.460 35.086 1.00 61.69 198 GLU A N 1
ATOM 1613 C CA . GLU A 1 198 ? -22.897 12.109 33.807 1.00 61.69 198 GLU A CA 1
ATOM 1614 C C . GLU A 1 198 ? -23.748 11.229 32.885 1.00 61.69 198 GLU A C 1
ATOM 1616 O O . GLU A 1 198 ? -24.666 11.745 32.249 1.00 61.69 198 GLU A O 1
ATOM 1621 N N . ILE A 1 199 ? -23.535 9.908 32.869 1.00 58.59 199 ILE A N 1
ATOM 1622 C CA . ILE A 1 199 ? -24.393 8.964 32.131 1.00 58.59 199 ILE A CA 1
ATOM 1623 C C . ILE A 1 199 ? -25.811 8.952 32.718 1.00 58.59 199 ILE A C 1
ATOM 1625 O O . ILE A 1 199 ? -26.789 8.968 31.971 1.00 58.59 199 ILE A O 1
ATOM 1629 N N . GLU A 1 200 ? -25.935 8.951 34.048 1.00 59.06 200 GLU A N 1
ATOM 1630 C CA . GLU A 1 200 ? -27.230 8.999 34.736 1.00 59.06 200 GLU A CA 1
ATOM 1631 C C . GLU A 1 200 ? -27.978 10.307 34.443 1.00 59.06 200 GLU A C 1
ATOM 1633 O O . GLU A 1 200 ? -29.135 10.267 34.025 1.00 59.06 200 GLU A O 1
ATOM 1638 N N . LYS A 1 201 ? -27.288 11.453 34.517 1.00 61.00 201 LYS A N 1
ATOM 1639 C CA . LYS A 1 201 ? -27.850 12.751 34.110 1.00 61.00 201 LYS A CA 1
ATOM 1640 C C . LYS A 1 201 ? -28.265 12.775 32.639 1.00 61.00 201 LYS A C 1
ATOM 1642 O O . LYS A 1 201 ? -29.337 13.278 32.323 1.00 61.00 201 LYS A O 1
ATOM 1647 N N . GLY A 1 202 ? -27.449 12.226 31.736 1.00 57.09 202 GLY A N 1
ATOM 1648 C CA . GLY A 1 202 ? -27.780 12.135 30.311 1.00 57.09 202 GLY A CA 1
ATOM 1649 C C . GLY A 1 202 ? -29.053 11.322 30.053 1.00 57.09 202 GLY A C 1
ATOM 1650 O O . GLY A 1 202 ? -29.914 11.753 29.288 1.00 57.09 202 GLY A O 1
ATOM 1651 N N . ALA A 1 203 ? -29.216 10.188 30.742 1.00 55.22 203 ALA A N 1
ATOM 1652 C CA . ALA A 1 203 ? -30.416 9.356 30.654 1.00 55.22 203 ALA A CA 1
ATOM 1653 C C . ALA A 1 203 ? -31.673 10.059 31.209 1.00 55.22 203 ALA A C 1
ATOM 1655 O O . ALA A 1 203 ? -32.746 9.960 30.610 1.00 55.22 203 ALA A O 1
ATOM 1656 N N . GLU A 1 204 ? -31.546 10.806 32.310 1.00 55.72 204 GLU A N 1
ATOM 1657 C CA . GLU A 1 204 ? -32.644 11.595 32.888 1.00 55.72 204 GLU A CA 1
ATOM 1658 C C . GLU A 1 204 ? -33.081 12.756 31.984 1.00 55.72 204 GLU A C 1
ATOM 1660 O O . GLU A 1 204 ? -34.282 13.003 31.846 1.00 55.72 204 GLU A O 1
ATOM 1665 N N . ILE A 1 205 ? -32.136 13.431 31.317 1.00 55.00 205 ILE A N 1
ATOM 1666 C CA . ILE A 1 205 ? -32.419 14.525 30.370 1.00 55.00 205 ILE A CA 1
ATOM 1667 C C . ILE A 1 205 ? -33.214 14.012 29.159 1.00 55.00 205 ILE A C 1
ATOM 1669 O O . ILE A 1 205 ? -34.158 14.668 28.721 1.00 55.00 205 ILE A O 1
ATOM 1673 N N . ILE A 1 206 ? -32.905 12.812 28.657 1.00 54.72 206 ILE A N 1
ATOM 1674 C CA . ILE A 1 206 ? -33.646 12.188 27.544 1.00 54.72 206 ILE A CA 1
ATOM 1675 C C . ILE A 1 206 ? -35.085 11.843 27.954 1.00 54.72 206 ILE A C 1
ATOM 1677 O O . ILE A 1 206 ? -36.015 12.013 27.164 1.00 54.72 206 ILE A O 1
ATOM 1681 N N . TYR A 1 207 ? -35.293 11.401 29.197 1.00 49.97 207 TYR A N 1
ATOM 1682 C CA . TYR A 1 207 ? -36.630 11.119 29.731 1.00 49.97 207 TYR A CA 1
ATOM 1683 C C . TYR A 1 207 ? -37.439 12.391 30.048 1.00 49.97 207 TYR A C 1
ATOM 1685 O O . TYR A 1 207 ? -38.672 12.356 30.039 1.00 49.97 207 TYR A O 1
ATOM 1693 N N . SER A 1 208 ? -36.764 13.521 30.279 1.00 46.50 208 SER A N 1
ATOM 1694 C CA . SER A 1 208 ? -37.345 14.770 30.786 1.00 46.50 208 SER A CA 1
ATOM 1695 C C . SER A 1 208 ? -37.380 15.882 29.729 1.00 46.50 208 SER A C 1
ATOM 1697 O O . SER A 1 208 ? -36.857 16.953 29.967 1.00 46.50 208 SER A O 1
ATOM 1699 N N . LYS A 1 209 ? -37.972 15.624 28.555 1.00 50.69 209 LYS A N 1
ATOM 1700 C CA . LYS A 1 209 ? -38.543 16.557 27.538 1.00 50.69 209 LYS A CA 1
ATOM 1701 C C . LYS A 1 209 ? -37.989 17.996 27.312 1.00 50.69 209 LYS A C 1
ATOM 1703 O O . LYS A 1 209 ? -38.668 18.772 26.643 1.00 50.69 209 LYS A O 1
ATOM 1708 N N . GLU A 1 210 ? -36.791 18.377 27.738 1.00 45.97 210 GLU A N 1
ATOM 1709 C CA . GLU A 1 210 ? -36.222 19.716 27.520 1.00 45.97 210 GLU A CA 1
ATOM 1710 C C . GLU A 1 210 ? -34.889 19.623 26.766 1.00 45.97 210 GLU A C 1
ATOM 1712 O O . GLU A 1 210 ? -33.807 19.641 27.345 1.00 45.97 210 GLU A O 1
ATOM 1717 N N . VAL A 1 211 ? -34.962 19.524 25.434 1.00 45.72 211 VAL A N 1
ATOM 1718 C CA . VAL A 1 211 ? -33.782 19.619 24.560 1.00 45.72 211 VAL A CA 1
ATOM 1719 C C . VAL A 1 211 ? -33.661 21.056 24.055 1.00 45.72 211 VAL A C 1
ATOM 1721 O O . VAL A 1 211 ? -34.320 21.444 23.089 1.00 45.72 211 VAL A O 1
ATOM 1724 N N . ALA A 1 212 ? -32.805 21.851 24.700 1.00 38.16 212 ALA A N 1
ATOM 1725 C CA . ALA A 1 212 ? -32.252 23.056 24.091 1.00 38.16 212 ALA A CA 1
ATOM 1726 C C . ALA A 1 212 ? -31.139 22.635 23.117 1.00 38.16 212 ALA A C 1
ATOM 1728 O O . ALA A 1 212 ? -30.088 22.128 23.503 1.00 38.16 212 ALA A O 1
ATOM 1729 N N . THR A 1 213 ? -31.411 22.806 21.828 1.00 49.81 213 THR A N 1
ATOM 1730 C CA . THR A 1 213 ? -30.506 22.531 20.712 1.00 49.81 213 THR A CA 1
ATOM 1731 C C . THR A 1 213 ? -29.318 23.492 20.700 1.00 49.81 213 THR A C 1
ATOM 1733 O O . THR A 1 213 ? -29.492 24.631 20.284 1.00 49.81 213 THR A O 1
ATOM 1736 N N . THR A 1 214 ? -28.115 23.033 21.041 1.00 46.09 214 THR A N 1
ATOM 1737 C CA . THR A 1 214 ? -26.853 23.537 20.467 1.00 46.09 214 THR A CA 1
ATOM 1738 C C . THR A 1 214 ? -25.765 22.493 20.682 1.00 46.09 214 THR A C 1
ATOM 1740 O O . THR A 1 214 ? -25.368 22.287 21.822 1.00 46.09 214 THR A O 1
ATOM 1743 N N . ASN A 1 215 ? -25.306 21.839 19.613 1.00 37.84 215 ASN A N 1
ATOM 1744 C CA . ASN A 1 215 ? -23.906 21.451 19.399 1.00 37.84 215 ASN A CA 1
ATOM 1745 C C . ASN A 1 215 ? -23.782 20.831 18.001 1.00 37.84 215 ASN A C 1
ATOM 1747 O O . ASN A 1 215 ? -24.046 19.649 17.798 1.00 37.84 215 ASN A O 1
ATOM 1751 N N . ASN A 1 216 ? -23.389 21.667 17.035 1.00 39.91 216 ASN A N 1
ATOM 1752 C CA . ASN A 1 216 ? -22.788 21.203 15.790 1.00 39.91 216 ASN A CA 1
ATOM 1753 C C . ASN A 1 216 ? -21.445 20.561 16.149 1.00 39.91 216 ASN A C 1
ATOM 1755 O O . ASN A 1 216 ? -20.482 21.268 16.444 1.00 39.91 216 ASN A O 1
ATOM 1759 N N . ILE A 1 217 ? -21.396 19.234 16.158 1.00 41.31 217 ILE A N 1
ATOM 1760 C CA . ILE A 1 217 ? -20.143 18.485 16.122 1.00 41.31 217 ILE A CA 1
ATOM 1761 C C . ILE A 1 217 ? -20.124 17.813 14.755 1.00 41.31 217 ILE A C 1
ATOM 1763 O O . ILE A 1 217 ? -20.855 16.852 14.522 1.00 41.31 217 ILE A O 1
ATOM 1767 N N . ASP A 1 218 ? -19.326 18.367 13.843 1.00 34.31 218 ASP A N 1
ATOM 1768 C CA . ASP A 1 218 ? -19.040 17.741 12.557 1.00 34.31 218 ASP A CA 1
ATOM 1769 C C . ASP A 1 218 ? -18.291 16.428 12.819 1.00 34.31 218 ASP A C 1
ATOM 1771 O O . ASP A 1 218 ? -17.148 16.416 13.285 1.00 34.31 218 ASP A O 1
ATOM 1775 N N . TYR A 1 219 ? -18.953 15.305 12.549 1.00 37.53 219 TYR A N 1
ATOM 1776 C CA . TYR A 1 219 ? -18.322 13.994 12.567 1.00 37.53 219 TYR A CA 1
ATOM 1777 C C . TYR A 1 219 ? -17.516 13.813 11.285 1.00 37.53 219 TYR A C 1
ATOM 1779 O O . TYR A 1 219 ? -18.075 13.735 10.194 1.00 37.53 219 TYR A O 1
ATOM 1787 N N . TYR A 1 220 ? -16.197 13.684 11.418 1.00 38.28 220 TYR A N 1
ATOM 1788 C CA . TYR A 1 220 ? -15.399 13.040 10.383 1.00 38.28 220 TYR A CA 1
ATOM 1789 C C . TYR A 1 220 ? -15.744 11.545 10.372 1.00 38.28 220 TYR A C 1
ATOM 1791 O O . TYR A 1 220 ? -15.397 10.810 11.301 1.00 38.28 220 TYR A O 1
ATOM 1799 N N . GLU A 1 221 ? -16.432 11.098 9.323 1.00 35.97 221 GLU A N 1
ATOM 1800 C CA . GLU A 1 221 ? -16.563 9.684 8.977 1.00 35.97 221 GLU A CA 1
ATOM 1801 C C . GLU A 1 221 ? -15.176 9.132 8.623 1.00 35.97 221 GLU A C 1
ATOM 1803 O O . GLU A 1 221 ? -14.683 9.288 7.510 1.00 35.97 221 GLU A O 1
ATOM 1808 N N . ASN A 1 222 ? -14.520 8.480 9.581 1.00 38.25 222 ASN A N 1
ATOM 1809 C CA . ASN A 1 222 ? -13.447 7.542 9.270 1.00 38.25 222 ASN A CA 1
ATOM 1810 C C . ASN A 1 222 ? -14.060 6.145 9.154 1.00 38.25 222 ASN A C 1
ATOM 1812 O O . ASN A 1 222 ? -13.931 5.319 10.060 1.00 38.25 222 ASN A O 1
ATOM 1816 N N . GLU A 1 223 ? -14.750 5.889 8.044 1.00 42.38 223 GLU A N 1
ATOM 1817 C CA . GLU A 1 223 ? -15.022 4.524 7.601 1.00 42.38 223 GLU A CA 1
ATOM 1818 C C . GLU A 1 223 ? -13.786 3.989 6.869 1.00 42.38 223 GLU A C 1
ATOM 1820 O O . GLU A 1 223 ? -13.578 4.213 5.680 1.00 42.38 223 GLU A O 1
ATOM 1825 N N . GLN A 1 224 ? -12.937 3.268 7.598 1.00 37.66 224 GLN A N 1
ATOM 1826 C CA . GLN A 1 224 ? -12.181 2.162 7.016 1.00 37.66 224 GLN A CA 1
ATOM 1827 C C . GLN A 1 224 ? -12.362 0.959 7.929 1.00 37.66 224 GLN A C 1
ATOM 1829 O O . GLN A 1 224 ? -11.561 0.688 8.826 1.00 37.66 224 GLN A O 1
ATOM 1834 N N . GLU A 1 225 ? -13.462 0.247 7.704 1.00 37.94 225 GLU A N 1
ATOM 1835 C CA . GLU A 1 225 ? -13.548 -1.149 8.094 1.00 37.94 225 GLU A CA 1
ATOM 1836 C C . GLU A 1 225 ? -12.540 -1.925 7.244 1.00 37.94 225 GLU A C 1
ATOM 1838 O O . GLU A 1 225 ? -12.686 -2.093 6.033 1.00 37.94 225 GLU A O 1
ATOM 1843 N N . VAL A 1 226 ? -11.459 -2.362 7.884 1.00 36.69 226 VAL A N 1
ATOM 1844 C CA . VAL A 1 226 ? -10.548 -3.345 7.307 1.00 36.69 226 VAL A CA 1
ATOM 1845 C C . VAL A 1 226 ? -11.253 -4.698 7.405 1.00 36.69 226 VAL A C 1
ATOM 1847 O O . VAL A 1 226 ? -11.092 -5.426 8.384 1.00 36.69 226 VAL A O 1
ATOM 1850 N N . GLU A 1 227 ? -12.060 -5.036 6.398 1.00 37.12 227 GLU A N 1
ATOM 1851 C CA . GLU A 1 227 ? -12.552 -6.401 6.216 1.00 37.12 227 GLU A CA 1
ATOM 1852 C C . GLU A 1 227 ? -11.394 -7.304 5.774 1.00 37.12 227 GLU A C 1
ATOM 1854 O O . GLU A 1 227 ? -10.947 -7.329 4.624 1.00 37.12 227 GLU A O 1
ATOM 1859 N N . ILE A 1 228 ? -10.886 -8.070 6.735 1.00 35.28 228 ILE A N 1
ATOM 1860 C CA . ILE A 1 228 ? -9.906 -9.123 6.516 1.00 35.28 228 ILE A CA 1
ATOM 1861 C C . ILE A 1 228 ? -10.671 -10.413 6.183 1.00 35.28 228 ILE A C 1
ATOM 1863 O O . ILE A 1 228 ? -11.164 -11.077 7.093 1.00 35.28 228 ILE A O 1
ATOM 1867 N N . ASN A 1 229 ? -10.711 -10.786 4.895 1.00 34.88 229 ASN A N 1
ATOM 1868 C CA . ASN A 1 229 ? -10.458 -12.136 4.341 1.00 34.88 229 ASN A CA 1
ATOM 1869 C C . ASN A 1 229 ? -11.426 -12.664 3.254 1.00 34.88 229 ASN A C 1
ATOM 1871 O O . ASN A 1 229 ? -12.619 -12.830 3.467 1.00 34.88 229 ASN A O 1
ATOM 1875 N N . LYS A 1 230 ? -10.770 -13.198 2.203 1.00 34.16 230 LYS A N 1
ATOM 1876 C CA . LYS A 1 230 ? -11.095 -14.398 1.391 1.00 34.16 230 LYS A CA 1
ATOM 1877 C C . LYS A 1 230 ? -12.083 -14.294 0.213 1.00 34.16 230 LYS A C 1
ATOM 1879 O O . LYS A 1 230 ? -13.265 -14.582 0.312 1.00 34.16 230 LYS A O 1
ATOM 1884 N N . SER A 1 231 ? -11.473 -14.135 -0.967 1.00 41.06 231 SER A N 1
ATOM 1885 C CA . SER A 1 231 ? -11.582 -15.028 -2.142 1.00 41.06 231 SER A CA 1
ATOM 1886 C C . SER A 1 231 ? -12.961 -15.566 -2.568 1.00 41.06 231 SER A C 1
ATOM 1888 O O . SER A 1 231 ? -13.461 -16.537 -1.999 1.00 41.06 231 SER A O 1
ATOM 1890 N N . ARG A 1 232 ? -13.446 -15.060 -3.709 1.00 32.91 232 ARG A N 1
ATOM 1891 C CA . ARG A 1 232 ? -14.231 -15.723 -4.783 1.00 32.91 232 ARG A CA 1
ATOM 1892 C C . ARG A 1 232 ? -14.674 -14.585 -5.711 1.00 32.91 232 ARG A C 1
ATOM 1894 O O . ARG A 1 232 ? -15.177 -13.598 -5.215 1.00 32.91 232 ARG A O 1
ATOM 1901 N N . GLY A 1 233 ? -14.522 -14.553 -7.023 1.00 31.50 233 GLY A N 1
ATOM 1902 C CA . GLY A 1 233 ? -14.295 -15.529 -8.076 1.00 31.50 233 GLY A CA 1
ATOM 1903 C C . GLY A 1 233 ? -14.888 -14.858 -9.325 1.00 31.50 233 GLY A C 1
ATOM 1904 O O . GLY A 1 233 ? -15.965 -14.277 -9.238 1.00 31.50 233 GLY A O 1
ATOM 1905 N N . ARG A 1 234 ? -14.156 -14.865 -10.443 1.00 39.16 234 ARG A N 1
ATOM 1906 C CA . ARG A 1 234 ? -14.536 -14.241 -11.724 1.00 39.16 234 ARG A CA 1
ATOM 1907 C C . ARG A 1 234 ? -15.989 -14.523 -12.126 1.00 39.16 234 ARG A C 1
ATOM 1909 O O . ARG A 1 234 ? -16.398 -15.684 -12.076 1.00 39.16 234 ARG A O 1
ATOM 1916 N N . ARG A 1 235 ? -16.655 -13.517 -12.692 1.00 42.81 235 ARG A N 1
ATOM 1917 C CA . ARG A 1 235 ? -17.349 -13.595 -13.985 1.00 42.81 235 ARG A CA 1
ATOM 1918 C C . ARG A 1 235 ? -17.342 -12.225 -14.639 1.00 42.81 235 ARG A C 1
ATOM 1920 O O . ARG A 1 235 ? -17.504 -11.242 -13.890 1.00 42.81 235 ARG A O 1
#

=== Feature glossary ===
Each block in this record encodes a different view of the same protein. In brief:

Predicted aligned error. PAE(i, j) answers: if I align the predicted and true structures on residue i, how far off (in Å) do I expect residue j to be? A block-diagonal PAE matrix with low values on the blocks and high values off-diagonal is the signature of a multi-domain protein with confidently predicted domains but uncertain inter-domain orientation.

Contact-map, Ramachandran, and PAE plots. Plot images: a contact map (which residues are close in 3D, as an N×N binary image), a Ramachandran scatter (backbone torsion angles, revealing secondary-structure composition at a glance), and — for AlphaFold structures — a PAE heatmap (pairwise prediction confidence).

Backbone torsions (φ/ψ). φ (phi) and ψ (psi) are the two rotatable backbone dihedrals per residue: φ is the C(i-1)–N–Cα–C torsion, ψ is the N–Cα–C–N(i+1) torsion, both in degrees on (−180°, 180°]. α-helical residues cluster near (−60°, −45°); β-strand residues near (−120°, +130°). A Ramachandran plot is simply a scatter of (φ, ψ) for every residue.

Foldseek 3Di. A 3Di character summarizes, for each residue, the relative orientation of the Cα frame of its nearest spatial neighbor. Because it encodes fold topology rather than chemistry, 3Di alignments detect remote structural similarity that sequence alignment misses.

Radius of gyration, Cα contacts, bounding box. Three whole-structure scalars: the radius of gyration (RMS distance of Cα from centroid, in Å), the count of Cα–Cα contacts (pairs closer than 8 Å and separated by more than four residues in sequence — i.e. tertiary, not local, contacts), and the bounding-box dimensions. Together they distinguish compact globular folds from extended fibres or disordered chains.

Sequence. Sequence gives the chain of amino acids in standard one-letter code (A=alanine, C=cysteine, …, Y=tyrosine), read N→C. It is the only feature that is directly encoded by the gene; all structural features are derived from the folded form of this sequence.

mmCIF coordinates. Atomic coordinates in PDBx/mmCIF format — the same representation the Protein Data Bank distributes. Each line of the _atom_site loop places one backbone atom in Cartesian space (units: ångströms, origin: arbitrary).

Secondary structure (3-state, P-SEA). Three-state se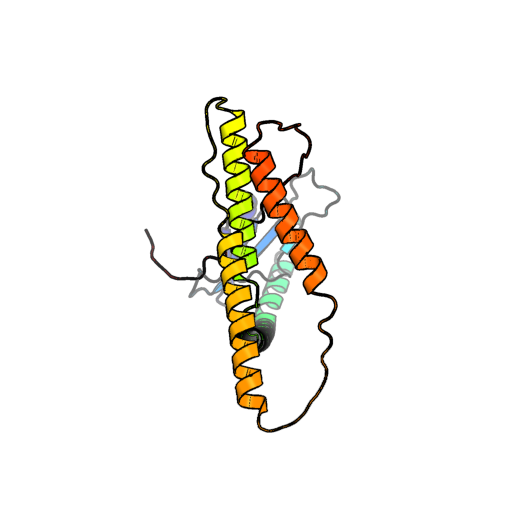condary structure (P-SEA) collapses the eight DSSP classes into helix (a), strand (b), and coil (c). P-SEA assigns these from Cα geometry alone — distances and angles — without requiring backbone oxygens, so it works on any Cα trace.

InterPro / GO / CATH / organism. Functional annotations link the protein to curated databases. InterPro entries identify conserved domains and families by matching the sequence against member-database signatures (Pfam, PROSITE, CDD, …). Gene Ontology (GO) terms describe molecular function, biological process, and cellular component in a controlled vocabulary. CATH places the structure in a hierarchical fold classification (Class/Architecture/Topology/Homologous-superfamily). The organism is the source species.

B-factor. B-factor (Debye–Waller factor) reflects atomic displacement in the crystal lattice. It is an experimental observable (units Å²), not a prediction; low values mean the atom is pinned down, high values mean it moves or is heterogeneous across the crystal.

Rendered structure images. Structure images are PyMOL renders from six orthogonal camera directions. Cartoon representation draws helices as coils and strands as arrows; sticks shows the backbone as bonds; surface shows the solvent-excluded envelope. Rainbow coloring maps sequence position to hue (blue→red, N→C); chain coloring assigns a distinct color per polypeptide.

Solvent-accessible surface area. Solvent-accessible surface area (SASA) is the area in Å² traced out by the centre of a 1.4 Å probe sphere (a water molecule) rolled over the protein's van der Waals surface (Shrake–Rupley / Lee–Richards construction). Buried residues have near-zero SASA; fully exposed re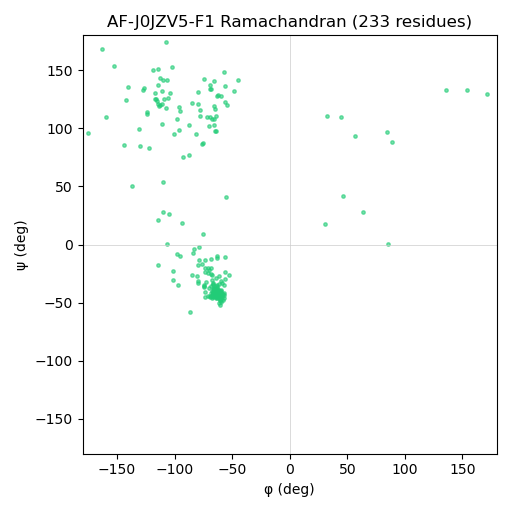sidues can exceed 200 Å². The total SASA scales roughly with the number of surface residues.

Secondary structure (8-state, DSSP). The SS8 string is DSSP's per-residue secondary-structure call. α-helix (H) means an i→i+4 H-bond ladder; β-strand (E) means the residue participates in a β-sheet; 3₁₀ (G) and π (I) are tighter and wider helices; T/S are turns/bends; '-' is loop.

pLDDT. For AlphaFold models, the B-factor field carries pLDDT — the model's own estimate of local accuracy on a 0–100 scale. Regions with pLDDT<50 should be treated as essentially unmodeled; they often correspond to intrinsically disordered segments.

Nearest PDB structures. Nearest PDB neighbors are the top structural matches found by Foldseek when searching this structure against the entire Protein Data Bank. Each hit reports a TM-score (0 to 1; >0.5 almost always implies the same fold) and an E-value. These are *structural* homologs — they may share no detectable sequence similarity.